Protein 2C9E (pdb70)

InterPro domains:
  IPR003376 Peridinin-chlorophyll A binding protein [PF02429] (55-203)
  IPR003376 Peridinin-chlorophyll A binding protein [PF02429] (231-377)
  IPR036550 Peridinin-chlorophyll A binding superfamily [G3DSA:1.40.10.10] (47-207)
  IPR036550 Peridinin-chlorophyll A binding superfamily [G3DSA:1.40.10.10] (229-381)
  IPR036550 Peridinin-chlorophyll A binding superfamily [SSF48608] (49-206)
  IPR036550 Peridinin-chlorophyll A binding superfamily [SSF48608] (223-380)

Solvent-accessible surface area: 17709 Å² total; per-residue (Å²): 107,70,5,28,69,12,2,142,156,37,7,94,7,20,22,51,25,7,68,141,50,84,129,5,14,39,21,27,61,15,102,41,92,8,83,18,34,78,64,72,52,109,63,12,22,63,0,59,10,78,88,46,37,3,33,26,20,14,11,21,128,53,32,86,41,3,36,83,15,64,19,119,9,32,86,18,5,49,131,41,88,111,23,16,13,40,150,131,12,37,36,50,16,16,54,18,52,3,76,27,50,11,2,0,28,94,152,96,63,68,47,32,193,87,14,54,9,115,38,200,88,22,130,40,131,44,87,85,68,45,80,47,175,40,17,91,128,9,123,90,20,88,92,59,13,61,40,11,13,126,110,54,26,78,77,13,82,103,45,26,146,43,88,141,102,28,87,8,15,155,15,2,130,116,33,2,94,15,22,19,40,27,14,54,151,58,65,130,6,155,35,88,45,67,32,113,43,68,38,36,6,22,49,165,53,38,100,85,29,7,34,0,73,4,74,48,40,58,4,29,32,58,15,76,44,100,14,29,10,46,2,39,40,5,62,2,42,10,30,113,27,7,24,118,55,120,19,30,17,13,107,138,108,9,28,34,95,16,19,43,12,50,3,80,32,53,30,52,6,51,106,76,85,64,167,47,32,114,111,9,48,11,47,28,80,110,22,84,132,42,49,71,86,56,35,81,67,126,58,18,126,54,6,126,113,28,99,63,56,17,70,61,12,14,85,88,98

Structure (mmCIF, N/CA/C/O backbone):
data_2C9E
#
_entry.id   2C9E
#
_cell.length_a   46.576
_cell.length_b   62.673
_cell.length_c   63.345
_cell.angle_alpha   90.00
_cell.angle_beta   100.89
_cell.angle_gamma   90.00
#
_symmetry.space_group_name_H-M   'P 1 21 1'
#
loop_
_entity.id
_entity.type
_entity.pdbx_description
1 polymer 'PERIDININ-CHLOROPHYLL A PROTEIN'
2 non-polymer 'CHLOROPHYLL A'
3 non-polymer PERIDININ
4 non-polymer 'DIGALACTOSYL DIACYL GLYCEROL (DGDG)'
5 non-polymer 'MAGNESIUM ION'
6 water water
#
loop_
_atom_site.group_PDB
_atom_site.id
_atom_site.type_symbol
_atom_site.label_atom_id
_atom_site.label_alt_id
_atom_site.label_comp_id
_atom_site.label_asym_id
_atom_site.label_entity_id
_atom_site.label_seq_id
_atom_site.pdbx_PDB_ins_code
_atom_site.Cartn_x
_atom_site.Cartn_y
_atom_site.Cartn_z
_atom_site.occupancy
_atom_site.B_iso_or_equiv
_atom_site.auth_seq_id
_atom_site.auth_comp_id
_atom_site.auth_asym_id
_atom_site.auth_atom_id
_atom_site.pdbx_PDB_model_num
ATOM 1 N N . ASP A 1 1 ? 3.181 28.362 5.426 1.00 39.70 1 ASP A N 1
ATOM 2 C CA . ASP A 1 1 ? 3.465 28.918 6.780 1.00 40.30 1 ASP A CA 1
ATOM 3 C C . ASP A 1 1 ? 4.914 28.717 7.190 1.00 39.14 1 ASP A C 1
ATOM 4 O O . ASP A 1 1 ? 5.701 28.114 6.453 1.00 40.81 1 ASP A O 1
ATOM 9 N N . ALA A 1 2 ? 5.264 29.228 8.365 1.00 37.42 2 ALA A N 1
ATOM 10 C CA . ALA A 1 2 ? 6.621 29.115 8.883 1.00 35.00 2 ALA A CA 1
ATOM 11 C C . ALA A 1 2 ? 7.226 27.684 8.792 1.00 33.94 2 ALA A C 1
ATOM 12 O O . ALA A 1 2 ? 8.369 27.512 8.348 1.00 32.71 2 ALA A O 1
ATOM 14 N N . ILE A 1 3 ? 6.453 26.675 9.198 1.00 32.85 3 ILE A N 1
ATOM 15 C CA . ILE A 1 3 ? 6.905 25.277 9.196 1.00 31.81 3 ILE A CA 1
ATOM 16 C C . ILE A 1 3 ? 7.156 24.820 7.786 1.00 33.12 3 ILE A C 1
ATOM 17 O O . ILE A 1 3 ? 8.232 24.298 7.458 1.00 33.06 3 ILE A O 1
ATOM 22 N N . ALA A 1 4 ? 6.154 25.043 6.948 1.00 32.48 4 ALA A N 1
ATOM 23 C CA . ALA A 1 4 ? 6.237 24.656 5.552 1.00 33.12 4 ALA A CA 1
ATOM 24 C C . ALA A 1 4 ? 7.498 25.242 4.903 1.00 31.48 4 ALA A C 1
ATOM 25 O O . ALA A 1 4 ? 8.239 24.524 4.242 1.00 29.68 4 ALA A O 1
ATOM 27 N N . ASP A 1 5 ? 7.759 26.529 5.117 1.00 29.19 5 ASP A N 1
ATOM 28 C CA . ASP A 1 5 ? 8.934 27.100 4.481 1.00 29.47 5 ASP A CA 1
ATOM 29 C C . ASP A 1 5 ? 10.233 26.574 5.104 1.00 27.02 5 ASP A C 1
ATOM 30 O O . ASP A 1 5 ? 11.199 26.293 4.400 1.00 25.32 5 ASP A O 1
ATOM 35 N N . ALA A 1 6 ? 10.275 26.451 6.421 1.00 25.75 6 ALA A N 1
ATOM 36 C CA . ALA A 1 6 ? 11.517 25.979 7.037 1.00 26.67 6 ALA A CA 1
ATOM 37 C C . ALA A 1 6 ? 11.780 24.509 6.635 1.00 27.00 6 ALA A C 1
ATOM 38 O O . ALA A 1 6 ? 12.910 24.118 6.338 1.00 28.53 6 ALA A O 1
ATOM 40 N N . SER A 1 7 ? 10.722 23.711 6.625 1.00 26.56 7 SER A N 1
ATOM 41 C CA . SER A 1 7 ? 10.827 22.334 6.248 1.00 27.74 7 SER A CA 1
ATOM 42 C C . SER A 1 7 ? 11.348 22.256 4.805 1.00 30.35 7 SER A C 1
ATOM 43 O O . SER A 1 7 ? 12.159 21.364 4.440 1.00 29.63 7 SER A O 1
ATOM 46 N N . LYS A 1 8 ? 10.869 23.179 3.980 1.00 31.00 8 LYS A N 1
ATOM 47 C CA . LYS A 1 8 ? 11.287 23.186 2.595 1.00 32.15 8 LYS A CA 1
ATOM 48 C C . LYS A 1 8 ? 12.779 23.426 2.569 1.00 30.63 8 LYS A C 1
ATOM 49 O O . LYS A 1 8 ? 13.525 22.720 1.858 1.00 29.38 8 LYS A O 1
ATOM 55 N N . ARG A 1 9 ? 13.218 24.408 3.349 1.00 29.15 9 ARG A N 1
ATOM 56 C CA . ARG A 1 9 ? 14.632 24.715 3.361 1.00 29.19 9 ARG A CA 1
ATOM 57 C C . ARG A 1 9 ? 15.416 23.513 3.916 1.00 27.20 9 ARG A C 1
ATOM 58 O O . ARG A 1 9 ? 16.458 23.143 3.382 1.00 25.84 9 ARG A O 1
ATOM 66 N N . PHE A 1 10 ? 14.908 22.876 4.972 1.00 25.46 10 PHE A N 1
ATOM 67 C CA . PHE A 1 10 ? 15.623 21.740 5.534 1.00 23.13 10 PHE A CA 1
ATOM 68 C C . PHE A 1 10 ? 15.741 20.628 4.495 1.00 22.44 10 PHE A C 1
ATOM 69 O O . PHE A 1 10 ? 16.805 20.005 4.311 1.00 21.03 10 PHE A O 1
ATOM 77 N N . SER A 1 11 ? 14.642 20.365 3.811 1.00 22.74 11 SER A N 1
ATOM 78 C CA . SER A 1 11 ? 14.595 19.328 2.771 1.00 23.50 11 SER A CA 1
ATOM 79 C C . SER A 1 11 ? 15.643 19.579 1.696 1.00 22.86 11 SER A C 1
ATOM 80 O O . SER A 1 11 ? 16.372 18.673 1.264 1.00 23.81 11 SER A O 1
ATOM 83 N N . ASP A 1 12 ? 15.696 20.813 1.235 1.00 24.09 12 ASP A N 1
ATOM 84 C CA . ASP A 1 12 ? 16.678 21.191 0.239 1.00 24.98 12 ASP A CA 1
ATOM 85 C C . ASP A 1 12 ? 18.099 20.925 0.730 1.00 23.43 12 ASP A C 1
ATOM 86 O O . ASP A 1 12 ? 18.956 20.440 0.008 1.00 22.11 12 ASP A O 1
ATOM 91 N N . ALA A 1 13 ? 18.360 21.296 1.975 1.00 21.82 13 ALA A N 1
ATOM 92 C CA . ALA A 1 13 ? 19.686 21.147 2.503 1.00 20.32 13 ALA A CA 1
ATOM 93 C C . ALA A 1 13 ? 20.149 19.711 2.729 1.00 21.16 13 ALA A C 1
ATOM 94 O O . ALA A 1 13 ? 21.359 19.420 2.653 1.00 19.81 13 ALA A O 1
ATOM 96 N N . THR A 1 14 ? 19.188 18.816 2.981 1.00 21.23 14 THR A N 1
ATOM 97 C CA . THR A 1 14 ? 19.511 17.450 3.344 1.00 21.61 14 THR A CA 1
ATOM 98 C C . THR A 1 14 ? 19.425 16.370 2.282 1.00 24.28 14 THR A C 1
ATOM 99 O O . THR A 1 14 ? 20.126 15.332 2.376 1.00 24.22 14 THR A O 1
ATOM 103 N N . TYR A 1 15 ? 18.591 16.615 1.267 1.00 24.03 15 TYR A N 1
ATOM 104 C CA . TYR A 1 15 ? 18.393 15.648 0.212 1.00 24.29 15 TYR A CA 1
ATOM 105 C C . TYR A 1 15 ? 19.708 15.213 -0.396 1.00 23.93 15 TYR A C 1
ATOM 106 O O . TYR A 1 15 ? 19.932 14.026 -0.548 1.00 25.18 15 TYR A O 1
ATOM 115 N N . PRO A 1 16 ? 20.613 16.155 -0.735 1.00 24.58 16 PRO A N 1
ATOM 116 C CA . PRO A 1 16 ? 21.907 15.744 -1.338 1.00 24.74 16 PRO A CA 1
ATOM 117 C C . PRO A 1 16 ? 22.765 14.895 -0.403 1.00 24.68 16 PRO A C 1
ATOM 118 O O . PRO A 1 16 ? 23.547 14.050 -0.842 1.00 24.29 16 PRO A O 1
ATOM 122 N N . ILE A 1 17 ? 22.653 15.134 0.898 1.00 25.11 17 ILE A N 1
ATOM 123 C CA . ILE A 1 17 ? 23.405 14.320 1.863 1.00 24.45 17 ILE A CA 1
ATOM 124 C C . ILE A 1 17 ? 22.745 12.940 1.918 1.00 24.50 17 ILE A C 1
ATOM 125 O O . ILE A 1 17 ? 23.425 11.907 1.951 1.00 23.54 17 ILE A O 1
ATOM 130 N N . ALA A 1 18 ? 21.411 12.934 1.947 1.00 23.71 18 ALA A N 1
ATOM 131 C CA . ALA A 1 18 ? 20.644 11.688 1.953 1.00 24.38 18 ALA A CA 1
ATOM 132 C C . ALA A 1 18 ? 21.019 10.780 0.748 1.00 26.03 18 ALA A C 1
ATOM 133 O O . ALA A 1 18 ? 21.153 9.539 0.882 1.00 24.38 18 ALA A O 1
ATOM 135 N N . GLU A 1 19 ? 21.172 11.391 -0.428 1.00 25.26 19 GLU A N 1
ATOM 136 C CA . GLU A 1 19 ? 21.556 10.648 -1.641 1.00 26.42 19 GLU A CA 1
ATOM 137 C C . GLU A 1 19 ? 22.901 9.935 -1.523 1.00 25.34 19 GLU A C 1
ATOM 138 O O . GLU A 1 19 ? 23.168 9.010 -2.256 1.00 26.02 19 GLU A O 1
ATOM 144 N N . LYS A 1 20 ? 23.770 10.377 -0.635 1.00 24.00 20 LYS A N 1
ATOM 145 C CA . LYS A 1 20 ? 25.028 9.706 -0.520 1.00 25.53 20 LYS A CA 1
ATOM 146 C C . LYS A 1 20 ? 25.051 8.704 0.652 1.00 26.27 20 LYS A C 1
ATOM 147 O O . LYS A 1 20 ? 26.033 8.002 0.852 1.00 25.63 20 LYS A O 1
ATOM 153 N N . PHE A 1 21 ? 23.937 8.593 1.377 1.00 25.49 21 PHE A N 1
ATOM 154 C CA . PHE A 1 21 ? 23.896 7.733 2.551 1.00 24.94 21 PHE A CA 1
ATOM 155 C C . PHE A 1 21 ? 23.492 6.301 2.271 1.00 25.68 21 PHE A C 1
ATOM 156 O O . PHE A 1 21 ? 22.581 6.020 1.462 1.00 24.73 21 PHE A O 1
ATOM 164 N N . ASP A 1 22 ? 24.155 5.382 2.975 1.00 25.65 22 ASP A N 1
ATOM 165 C CA . ASP A 1 22 ? 23.875 3.981 2.769 1.00 24.85 22 ASP A CA 1
ATOM 166 C C . ASP A 1 22 ? 22.699 3.520 3.591 1.00 23.43 22 ASP A C 1
ATOM 167 O O . ASP A 1 22 ? 22.845 2.802 4.606 1.00 23.54 22 ASP A O 1
ATOM 172 N N . TRP A 1 23 ? 21.529 3.899 3.115 1.00 21.16 23 TRP A N 1
ATOM 173 C CA . TRP A 1 23 ? 20.294 3.514 3.769 1.00 22.61 23 TRP A CA 1
ATOM 174 C C . TRP A 1 23 ? 20.100 2.027 3.927 1.00 23.76 23 TRP A C 1
ATOM 175 O O . TRP A 1 23 ? 19.593 1.580 4.951 1.00 23.55 23 TRP A O 1
ATOM 186 N N . GLY A 1 24 ? 20.501 1.254 2.923 1.00 22.97 24 GLY A N 1
ATOM 187 C CA . GLY A 1 24 ? 20.276 -0.161 3.014 1.00 22.92 24 GLY A CA 1
ATOM 188 C C . GLY A 1 24 ? 21.353 -1.052 3.614 1.00 22.72 24 GLY A C 1
ATOM 189 O O . GLY A 1 24 ? 21.056 -2.213 3.902 1.00 21.51 24 GLY A O 1
ATOM 190 N N . GLY A 1 25 ? 22.561 -0.536 3.822 1.00 22.54 25 GLY A N 1
ATOM 191 C CA . GLY A 1 25 ? 23.623 -1.385 4.327 1.00 25.06 25 GLY A CA 1
ATOM 192 C C . GLY A 1 25 ? 23.820 -1.393 5.832 1.00 28.07 25 GLY A C 1
ATOM 193 O O . GLY A 1 25 ? 22.966 -0.885 6.604 1.00 26.29 25 GLY A O 1
ATOM 194 N N . SER A 1 26 ? 24.939 -1.991 6.265 1.00 28.21 26 SER A N 1
ATOM 195 C CA . SER A 1 26 ? 25.217 -2.032 7.697 1.00 27.27 26 SER A CA 1
ATOM 196 C C . SER A 1 26 ? 25.944 -0.767 8.021 1.00 26.12 26 SER A C 1
ATOM 197 O O . SER A 1 26 ? 27.124 -0.790 8.245 1.00 27.41 26 SER A O 1
ATOM 200 N N . SER A 1 27 ? 25.237 0.340 8.041 1.00 23.67 27 SER A N 1
ATOM 201 C CA . SER A 1 27 ? 25.874 1.607 8.330 1.00 23.13 27 SER A CA 1
ATOM 202 C C . SER A 1 27 ? 26.278 1.736 9.814 1.00 23.06 27 SER A C 1
ATOM 203 O O . SER A 1 27 ? 26.271 0.785 10.578 1.00 24.06 27 SER A O 1
ATOM 206 N N . ALA A 1 28 ? 26.656 2.929 10.199 1.00 20.77 28 ALA A N 1
ATOM 207 C CA . ALA A 1 28 ? 27.030 3.176 11.556 1.00 22.26 28 ALA A CA 1
ATOM 208 C C . ALA A 1 28 ? 25.735 3.083 12.390 1.00 22.84 28 ALA A C 1
ATOM 209 O O . ALA A 1 28 ? 25.770 2.748 13.582 1.00 22.38 28 ALA A O 1
ATOM 211 N N . ILE A 1 29 ? 24.589 3.347 11.754 1.00 21.29 29 ILE A N 1
ATOM 212 C CA . ILE A 1 29 ? 23.312 3.267 12.455 1.00 19.40 29 ILE A CA 1
ATOM 213 C C . ILE A 1 29 ? 22.950 1.809 12.743 1.00 19.52 29 ILE A C 1
ATOM 214 O O . ILE A 1 29 ? 22.605 1.475 13.869 1.00 18.81 29 ILE A O 1
ATOM 219 N N . ALA A 1 30 ? 23.051 0.938 11.735 1.00 20.18 30 ALA A N 1
ATOM 220 C CA . ALA A 1 30 ? 22.712 -0.477 11.911 1.00 20.75 30 ALA A CA 1
ATOM 221 C C . ALA A 1 30 ? 23.521 -1.053 13.073 1.00 20.76 30 ALA A C 1
ATOM 222 O O . ALA A 1 30 ? 23.005 -1.795 13.902 1.00 17.67 30 ALA A O 1
ATOM 224 N N . LYS A 1 31 ? 24.802 -0.711 13.114 1.00 21.96 31 LYS A N 1
ATOM 225 C CA . LYS A 1 31 ? 25.696 -1.240 14.156 1.00 23.04 31 LYS A CA 1
ATOM 226 C C . LYS A 1 31 ? 25.432 -0.567 15.484 1.00 22.44 31 LYS A C 1
ATOM 227 O O . LYS A 1 31 ? 25.542 -1.224 16.531 1.00 22.86 31 LYS A O 1
ATOM 233 N N . TYR A 1 32 ? 25.089 0.723 15.469 1.00 19.00 32 TYR A N 1
ATOM 234 C CA . TYR A 1 32 ? 24.783 1.353 16.749 1.00 19.24 32 TYR A CA 1
ATOM 235 C C . TYR A 1 32 ? 23.525 0.723 17.390 1.00 17.76 32 TYR A C 1
ATOM 236 O O . TYR A 1 32 ? 23.541 0.412 18.564 1.00 15.70 32 TYR A O 1
ATOM 245 N N . ILE A 1 33 ? 22.449 0.529 16.624 1.00 16.35 33 ILE A N 1
ATOM 246 C CA . ILE A 1 33 ? 21.230 -0.061 17.200 1.00 18.06 33 ILE A CA 1
ATOM 247 C C . ILE A 1 33 ? 21.503 -1.477 17.713 1.00 19.82 33 ILE A C 1
ATOM 248 O O . ILE A 1 33 ? 21.102 -1.829 18.823 1.00 18.89 33 ILE A O 1
ATOM 253 N N . ALA A 1 34 ? 22.223 -2.259 16.905 1.00 21.46 34 ALA A N 1
ATOM 254 C CA . ALA A 1 34 ? 22.611 -3.617 17.238 1.00 23.25 34 ALA A CA 1
ATOM 255 C C . ALA A 1 34 ? 23.363 -3.705 18.545 1.00 26.59 34 ALA A C 1
ATOM 256 O O . ALA A 1 34 ? 23.112 -4.635 19.320 1.00 28.16 34 ALA A O 1
ATOM 258 N N . ASP A 1 35 ? 24.287 -2.771 18.795 1.00 27.89 35 ASP A N 1
ATOM 259 C CA . ASP A 1 35 ? 25.062 -2.837 20.029 1.00 29.71 35 ASP A CA 1
ATOM 260 C C . ASP A 1 35 ? 24.717 -1.835 21.108 1.00 28.87 35 ASP A C 1
ATOM 261 O O . ASP A 1 35 ? 25.324 -1.874 22.183 1.00 27.84 35 ASP A O 1
ATOM 266 N N . ALA A 1 36 ? 23.746 -0.957 20.869 1.00 28.24 36 ALA A N 1
ATOM 267 C CA . ALA A 1 36 ? 23.458 0.072 21.862 1.00 30.31 36 ALA A CA 1
ATOM 268 C C . ALA A 1 36 ? 23.243 -0.382 23.321 1.00 30.72 36 ALA A C 1
ATOM 269 O O . ALA A 1 36 ? 23.759 0.232 24.241 1.00 30.27 36 ALA A O 1
ATOM 271 N N . SER A 1 37 ? 22.483 -1.437 23.548 1.00 31.68 37 SER A N 1
ATOM 272 C CA . SER A 1 37 ? 22.276 -1.829 24.924 1.00 35.21 37 SER A CA 1
ATOM 273 C C . SER A 1 37 ? 23.478 -2.557 25.532 1.00 36.50 37 SER A C 1
ATOM 274 O O . SER A 1 37 ? 23.574 -2.649 26.735 1.00 39.92 37 SER A O 1
ATOM 277 N N . ALA A 1 38 ? 24.400 -3.050 24.715 1.00 39.18 38 ALA A N 1
ATOM 278 C CA . ALA A 1 38 ? 25.605 -3.732 25.212 1.00 41.00 38 ALA A CA 1
ATOM 279 C C . ALA A 1 38 ? 26.327 -2.874 26.230 1.00 42.24 38 ALA A C 1
ATOM 280 O O . ALA A 1 38 ? 26.757 -3.361 27.276 1.00 42.90 38 ALA A O 1
ATOM 282 N N . GLY A 1 39 ? 26.479 -1.595 25.911 1.00 42.85 39 GLY A N 1
ATOM 283 C CA . GLY A 1 39 ? 27.115 -0.685 26.843 1.00 42.81 39 GLY A CA 1
ATOM 284 C C . GLY A 1 39 ? 26.278 -0.501 28.109 1.00 42.42 39 GLY A C 1
ATOM 285 O O . GLY A 1 39 ? 26.620 -1.038 29.169 1.00 42.85 39 GLY A O 1
ATOM 286 N N . ASN A 1 40 ? 25.182 0.259 28.015 1.00 40.55 40 ASN A N 1
ATOM 287 C CA . ASN A 1 40 ? 24.326 0.494 29.175 1.00 37.41 40 ASN A CA 1
ATOM 288 C C . ASN A 1 40 ? 22.919 -0.007 28.848 1.00 33.67 40 ASN A C 1
ATOM 289 O O . ASN A 1 40 ? 22.118 0.709 28.322 1.00 30.96 40 ASN A O 1
ATOM 294 N N . PRO A 1 41 ? 22.613 -1.261 29.185 1.00 32.35 41 PRO A N 1
ATOM 295 C CA . PRO A 1 41 ? 21.296 -1.844 28.923 1.00 29.18 41 PRO A CA 1
ATOM 296 C C . PRO A 1 41 ? 20.157 -1.113 29.603 1.00 27.12 41 PRO A C 1
ATOM 297 O O . PRO A 1 41 ? 19.095 -0.955 29.037 1.00 23.74 41 PRO A O 1
ATOM 301 N N . ARG A 1 42 ? 20.367 -0.668 30.827 1.00 25.18 42 ARG A N 1
ATOM 302 C CA . ARG A 1 42 ? 19.297 0.030 31.527 1.00 23.57 42 ARG A CA 1
ATOM 303 C C . ARG A 1 42 ? 18.963 1.378 30.866 1.00 20.20 42 ARG A C 1
ATOM 304 O O . ARG A 1 42 ? 17.795 1.775 30.786 1.00 19.20 42 ARG A O 1
ATOM 312 N N . GLN A 1 43 ? 19.990 2.087 30.425 1.00 19.78 43 GLN A N 1
ATOM 313 C CA . GLN A 1 43 ? 19.796 3.379 29.804 1.00 20.79 43 GLN A CA 1
ATOM 314 C C . GLN A 1 43 ? 19.057 3.191 28.472 1.00 20.22 43 GLN A C 1
ATOM 315 O O . GLN A 1 43 ? 18.169 3.974 28.126 1.00 19.70 43 GLN A O 1
ATOM 321 N N . ALA A 1 44 ? 19.426 2.146 27.734 1.00 19.15 44 ALA A N 1
ATOM 322 C CA . ALA A 1 44 ? 18.772 1.841 26.451 1.00 18.11 44 ALA A CA 1
ATOM 323 C C . ALA A 1 44 ? 17.302 1.512 26.685 1.00 19.37 44 ALA A C 1
ATOM 324 O O . ALA A 1 44 ? 16.423 1.977 25.949 1.00 18.19 44 ALA A O 1
ATOM 326 N N . ALA A 1 45 ? 17.008 0.732 27.715 1.00 17.80 45 ALA A N 1
ATOM 327 C CA . ALA A 1 45 ? 15.592 0.354 27.967 1.00 17.72 45 ALA A CA 1
ATOM 328 C C . ALA A 1 45 ? 14.755 1.574 28.424 1.00 18.63 45 ALA A C 1
ATOM 329 O O . ALA A 1 45 ? 13.581 1.753 28.000 1.00 17.66 45 ALA A O 1
ATOM 331 N N . LEU A 1 46 ? 15.353 2.429 29.265 1.00 18.37 46 LEU A N 1
ATOM 332 C CA . LEU A 1 46 ? 14.672 3.655 29.708 1.00 19.46 46 LEU A CA 1
ATOM 333 C C . LEU A 1 46 ? 14.450 4.572 28.496 1.00 19.79 46 LEU A C 1
ATOM 334 O O . LEU A 1 46 ? 13.390 5.198 28.360 1.00 22.43 46 LEU A O 1
ATOM 339 N N . ALA A 1 47 ? 15.428 4.642 27.604 1.00 17.23 47 ALA A N 1
ATOM 340 C CA . ALA A 1 47 ? 15.262 5.488 26.416 1.00 17.79 47 ALA A CA 1
ATOM 341 C C . ALA A 1 47 ? 14.073 5.046 25.601 1.00 16.52 47 ALA A C 1
ATOM 342 O O . ALA A 1 47 ? 13.310 5.848 25.097 1.0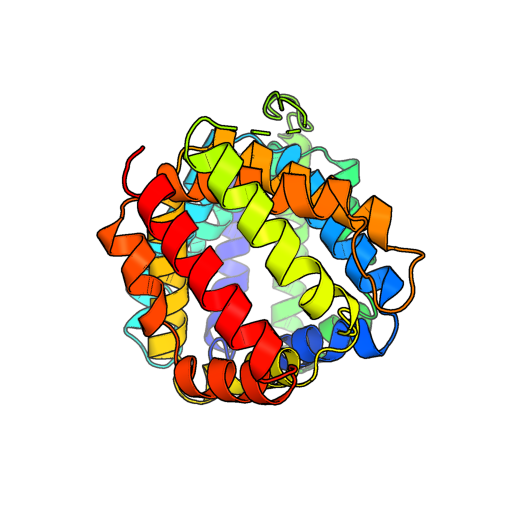0 16.50 47 ALA A O 1
ATOM 344 N N . VAL A 1 48 ? 13.908 3.748 25.452 1.00 18.06 48 VAL A N 1
ATOM 345 C CA . VAL A 1 48 ? 12.784 3.251 24.655 1.00 18.06 48 VAL A CA 1
ATOM 346 C C . VAL A 1 48 ? 11.473 3.627 25.354 1.00 18.96 48 VAL A C 1
ATOM 347 O O . VAL A 1 48 ? 10.487 3.998 24.695 1.00 17.28 48 VAL A O 1
ATOM 351 N N . GLU A 1 49 ? 11.475 3.519 26.682 1.00 17.36 49 GLU A N 1
ATOM 352 C CA . GLU A 1 49 ? 10.324 3.902 27.453 1.00 20.51 49 GLU A CA 1
ATOM 353 C C . GLU A 1 49 ? 9.997 5.405 27.186 1.00 19.49 49 GLU A C 1
ATOM 354 O O . GLU A 1 49 ? 8.835 5.786 27.067 1.00 20.46 49 GLU A O 1
ATOM 360 N N . LYS A 1 50 ? 11.008 6.253 27.118 1.00 18.52 50 LYS A N 1
ATOM 361 C CA . LYS A 1 50 ? 10.753 7.680 26.886 1.00 19.43 50 LYS A CA 1
ATOM 362 C C . LYS A 1 50 ? 10.290 7.892 25.465 1.00 19.72 50 LYS A C 1
ATOM 363 O O . LYS A 1 50 ? 9.418 8.724 25.179 1.00 22.04 50 LYS A O 1
ATOM 369 N N . LEU A 1 51 ? 10.861 7.138 24.545 1.00 18.84 51 LEU A N 1
ATOM 370 C CA . LEU A 1 51 ? 10.436 7.275 23.147 1.00 18.60 51 LEU A CA 1
ATOM 371 C C . LEU A 1 51 ? 8.894 7.021 22.963 1.00 18.35 51 LEU A C 1
ATOM 372 O O . LEU A 1 51 ? 8.158 7.745 22.225 1.00 16.63 51 LEU A O 1
ATOM 377 N N . LEU A 1 52 ? 8.420 5.955 23.593 1.00 17.96 52 LEU A N 1
ATOM 378 C CA . LEU A 1 52 ? 7.020 5.583 23.508 1.00 17.57 52 LEU A CA 1
ATOM 379 C C . LEU A 1 52 ? 6.172 6.613 24.255 1.00 21.25 52 LEU A C 1
ATOM 380 O O . LEU A 1 52 ? 5.089 7.003 23.770 1.00 21.20 52 LEU A O 1
ATOM 385 N N . GLU A 1 53 ? 6.636 7.063 25.434 1.00 21.15 53 GLU A N 1
ATOM 386 C CA . GLU A 1 53 ? 5.870 8.089 26.159 1.00 22.66 53 GLU A CA 1
ATOM 387 C C . GLU A 1 53 ? 5.719 9.345 25.261 1.00 24.08 53 GLU A C 1
ATOM 388 O O . GLU A 1 53 ? 4.602 9.869 25.113 1.00 24.97 53 GLU A O 1
ATOM 394 N N . VAL A 1 54 ? 6.802 9.791 24.610 1.00 20.47 54 VAL A N 1
ATOM 395 C CA . VAL A 1 54 ? 6.680 10.982 23.757 1.00 22.16 54 VAL A CA 1
ATOM 396 C C . VAL A 1 54 ? 5.676 10.734 22.657 1.00 21.14 54 VAL A C 1
ATOM 397 O O . VAL A 1 54 ? 4.828 11.589 22.359 1.00 19.26 54 VAL A O 1
ATOM 401 N N . GLY A 1 55 ? 5.726 9.534 22.098 1.00 19.90 55 GLY A N 1
ATOM 402 C CA . GLY A 1 55 ? 4.811 9.200 21.022 1.00 20.31 55 GLY A CA 1
ATOM 403 C C . GLY A 1 55 ? 3.383 9.302 21.528 1.00 22.99 55 GLY A C 1
ATOM 404 O O . GLY A 1 55 ? 2.451 9.618 20.769 1.00 20.81 55 GLY A O 1
ATOM 405 N N . LEU A 1 56 ? 3.218 9.048 22.826 1.00 23.40 56 LEU A N 1
ATOM 406 C CA . LEU A 1 56 ? 1.894 9.066 23.437 1.00 24.76 56 LEU A CA 1
ATOM 407 C C . LEU A 1 56 ? 1.398 10.476 23.730 1.00 24.64 56 LEU A C 1
ATOM 408 O O . LEU A 1 56 ? 0.272 10.646 24.146 1.00 25.59 56 LEU A O 1
ATOM 413 N N . THR A 1 57 ? 2.217 11.491 23.479 1.00 26.23 57 THR A N 1
ATOM 414 C CA . THR A 1 57 ? 1.784 12.873 23.720 1.00 27.16 57 THR A CA 1
ATOM 415 C C . THR A 1 57 ? 1.351 13.544 22.410 1.00 28.01 57 THR A C 1
ATOM 416 O O . THR A 1 57 ? 0.768 14.617 22.425 1.00 28.06 57 THR A O 1
ATOM 420 N N . MET A 1 58 ? 1.633 12.889 21.285 1.00 27.78 58 MET A N 1
ATOM 421 C CA . MET A 1 58 ? 1.327 13.409 19.954 1.00 27.07 58 MET A CA 1
ATOM 422 C C . MET A 1 58 ? -0.123 13.274 19.514 1.00 28.50 58 MET A C 1
ATOM 423 O O . MET A 1 58 ? -0.877 12.437 20.026 1.00 29.24 58 MET A O 1
ATOM 428 N N . ASP A 1 59 ? -0.491 14.090 18.538 1.00 28.20 59 ASP A N 1
ATOM 429 C CA . ASP A 1 59 ? -1.818 14.089 17.959 1.00 29.45 59 ASP A CA 1
ATOM 430 C C . ASP A 1 59 ? -1.922 12.860 17.027 1.00 31.10 59 ASP A C 1
ATOM 431 O O . ASP A 1 59 ? -1.283 12.797 15.976 1.00 31.58 59 ASP A O 1
ATOM 436 N N . PRO A 1 60 ? -2.748 11.871 17.389 1.00 31.23 60 PRO A N 1
ATOM 437 C CA . PRO A 1 60 ? -2.837 10.704 16.512 1.00 31.42 60 PRO A CA 1
ATOM 438 C C . PRO A 1 60 ? -3.060 11.003 15.017 1.00 32.25 60 PRO A C 1
ATOM 439 O O . PRO A 1 60 ? -2.561 10.266 14.139 1.00 30.36 60 PRO A O 1
ATOM 443 N N . LYS A 1 61 ? -3.820 12.052 14.708 1.00 32.25 61 LYS A N 1
ATOM 444 C CA . LYS A 1 61 ? -4.061 12.368 13.290 1.00 32.62 61 LYS A CA 1
ATOM 445 C C . LYS A 1 61 ? -2.749 12.671 12.573 1.00 31.38 61 LYS A C 1
ATOM 446 O O . LYS A 1 61 ? -2.534 12.258 11.427 1.00 31.44 61 LYS A O 1
ATOM 452 N N . LEU A 1 62 ? -1.872 13.403 13.248 1.00 30.98 62 LEU A N 1
ATOM 453 C CA . LEU A 1 62 ? -0.573 13.762 12.684 1.00 30.35 62 LEU A CA 1
ATOM 454 C C . LEU A 1 62 ? 0.426 12.581 12.688 1.00 29.30 62 LEU A C 1
ATOM 455 O O . LEU A 1 62 ? 1.333 12.529 11.841 1.00 30.20 62 LEU A O 1
ATOM 460 N N . VAL A 1 63 ? 0.265 11.652 13.634 1.00 27.66 63 VAL A N 1
ATOM 461 C CA . VAL A 1 63 ? 1.124 10.452 13.721 1.00 26.05 63 VAL A CA 1
ATOM 462 C C . VAL A 1 63 ? 0.788 9.626 12.489 1.00 26.41 63 VAL A C 1
ATOM 463 O O . VAL A 1 63 ? 1.647 9.095 11.776 1.00 26.78 63 VAL A O 1
ATOM 467 N N . ARG A 1 64 ? -0.498 9.533 12.234 1.00 26.87 64 ARG A N 1
ATOM 468 C CA . ARG A 1 64 ? -0.975 8.762 11.116 1.00 27.57 64 ARG A CA 1
ATOM 469 C C . ARG A 1 64 ? -0.494 9.352 9.802 1.00 26.17 64 ARG A C 1
ATOM 470 O O . ARG A 1 64 ? 0.005 8.628 8.920 1.00 25.42 64 ARG A O 1
ATOM 478 N N . ALA A 1 65 ? -0.627 10.657 9.648 1.00 24.85 65 ALA A N 1
ATOM 479 C CA . ALA A 1 65 ? -0.161 11.290 8.410 1.00 26.42 65 ALA A CA 1
ATOM 480 C C . ALA A 1 65 ? 1.369 11.068 8.224 1.00 26.40 65 ALA A C 1
ATOM 481 O O . ALA A 1 65 ? 1.830 10.754 7.113 1.00 27.05 65 ALA A O 1
ATOM 483 N N . ALA A 1 66 ? 2.139 11.238 9.302 1.00 24.96 66 ALA A N 1
ATOM 484 C CA . ALA A 1 66 ? 3.603 11.045 9.283 1.00 24.19 66 ALA A CA 1
ATOM 485 C C . ALA A 1 66 ? 3.998 9.633 8.819 1.00 24.30 66 ALA A C 1
ATOM 486 O O . ALA A 1 66 ? 4.941 9.469 8.041 1.00 25.87 66 ALA A O 1
ATOM 488 N N . VAL A 1 67 ? 3.295 8.621 9.312 1.00 24.76 67 VAL A N 1
ATOM 489 C CA . VAL A 1 67 ? 3.521 7.234 8.930 1.00 25.48 67 VAL A CA 1
ATOM 490 C C . VAL A 1 67 ? 3.081 7.070 7.451 1.00 28.02 67 VAL A C 1
ATOM 491 O O . VAL A 1 67 ? 3.784 6.445 6.645 1.00 28.26 67 VAL A O 1
ATOM 495 N N . GLU A 1 68 ? 1.933 7.641 7.087 1.00 29.37 68 GLU A N 1
ATOM 496 C CA . GLU A 1 68 ? 1.451 7.551 5.692 1.00 30.71 68 GLU A CA 1
ATOM 497 C C . GLU A 1 68 ? 2.541 8.104 4.768 1.00 29.41 68 GLU A C 1
ATOM 498 O O . GLU A 1 68 ? 2.865 7.479 3.744 1.00 29.79 68 GLU A O 1
ATOM 504 N N . ALA A 1 69 ? 3.112 9.255 5.142 1.00 24.95 69 ALA A N 1
ATOM 505 C CA . ALA A 1 69 ? 4.164 9.896 4.346 1.00 25.18 69 ALA A CA 1
ATOM 506 C C . ALA A 1 69 ? 5.395 8.994 4.145 1.00 25.65 69 ALA A C 1
ATOM 507 O O . ALA A 1 69 ? 5.990 8.970 3.052 1.00 24.74 69 ALA A O 1
ATOM 509 N N . HIS A 1 70 ? 5.763 8.231 5.185 1.00 24.65 70 HIS A N 1
ATOM 510 C CA . HIS A 1 70 ? 6.911 7.345 5.057 1.00 23.65 70 HIS A CA 1
ATOM 511 C C . HIS A 1 70 ? 6.523 6.234 4.136 1.00 23.03 70 HIS A C 1
ATOM 512 O O . HIS A 1 70 ? 7.314 5.823 3.311 1.00 21.55 70 HIS A O 1
ATOM 519 N N . SER A 1 71 ? 5.298 5.730 4.276 1.00 25.18 71 SER A N 1
ATOM 520 C CA . SER A 1 71 ? 4.878 4.639 3.414 1.00 26.55 71 SER A CA 1
ATOM 521 C C . SER A 1 71 ? 4.850 5.112 1.959 1.00 27.76 71 SER A C 1
ATOM 522 O O . SER A 1 71 ? 5.247 4.391 1.033 1.00 28.34 71 SER A O 1
ATOM 525 N N . LYS A 1 72 ? 4.388 6.326 1.743 1.00 26.45 72 LYS A N 1
ATOM 526 C CA . LYS A 1 72 ? 4.367 6.783 0.384 1.00 28.80 72 LYS A CA 1
ATOM 527 C C . LYS A 1 72 ? 5.790 6.973 -0.130 1.00 29.15 72 LYS A C 1
ATOM 528 O O . LYS A 1 72 ? 6.074 6.725 -1.314 1.00 27.33 72 LYS A O 1
ATOM 534 N N . ALA A 1 73 ? 6.703 7.383 0.745 1.00 26.89 73 ALA A N 1
ATOM 535 C CA . ALA A 1 73 ? 8.045 7.614 0.252 1.00 26.03 73 ALA A CA 1
ATOM 536 C C . ALA A 1 73 ? 8.728 6.298 -0.051 1.00 26.39 73 ALA A C 1
ATOM 537 O O . ALA A 1 73 ? 9.550 6.218 -0.980 1.00 26.08 73 ALA A O 1
ATOM 539 N N . LEU A 1 74 ? 8.381 5.259 0.697 1.00 25.96 74 LEU A N 1
ATOM 540 C CA . LEU A 1 74 ? 8.991 3.940 0.466 1.00 28.47 74 LEU A CA 1
ATOM 541 C C . LEU A 1 74 ? 8.587 3.432 -0.941 1.00 30.00 74 LEU A C 1
ATOM 542 O O . LEU A 1 74 ? 9.393 2.830 -1.661 1.00 29.42 74 LEU A O 1
ATOM 547 N N . ASP A 1 75 ? 7.345 3.696 -1.332 1.00 32.58 75 ASP A N 1
ATOM 548 C CA . ASP A 1 75 ? 6.881 3.317 -2.672 1.00 34.30 75 ASP A CA 1
ATOM 549 C C . ASP A 1 75 ? 7.897 3.742 -3.760 1.00 35.17 75 ASP A C 1
ATOM 550 O O . ASP A 1 75 ? 8.120 3.002 -4.709 1.00 35.48 75 ASP A O 1
ATOM 555 N N . SER A 1 76 ? 8.516 4.917 -3.627 1.00 36.14 76 SER A N 1
ATOM 556 C CA . SER A 1 76 ? 9.503 5.350 -4.630 1.00 38.29 76 SER A CA 1
ATOM 557 C C . SER A 1 76 ? 10.932 4.886 -4.310 1.00 38.62 76 SER A C 1
ATOM 558 O O . SER A 1 76 ? 11.746 4.617 -5.213 1.00 39.85 76 SER A O 1
ATOM 561 N N . ALA A 1 77 ? 11.238 4.753 -3.025 1.00 36.82 77 ALA A N 1
ATOM 562 C CA . ALA A 1 77 ? 12.573 4.364 -2.622 1.00 33.90 77 ALA A CA 1
ATOM 563 C C . ALA A 1 77 ? 12.881 2.925 -2.919 1.00 34.38 77 ALA A C 1
ATOM 564 O O . ALA A 1 77 ? 13.959 2.602 -3.406 1.00 31.79 77 ALA A O 1
ATOM 566 N N . LYS A 1 78 ? 11.919 2.055 -2.642 1.00 37.09 78 LYS A N 1
ATOM 567 C CA . LYS A 1 78 ? 12.180 0.641 -2.773 1.00 40.52 78 LYS A CA 1
ATOM 568 C C . LYS A 1 78 ? 12.314 0.105 -4.161 1.00 41.83 78 LYS A C 1
ATOM 569 O O . LYS A 1 78 ? 12.457 -1.104 -4.323 1.00 42.65 78 LYS A O 1
ATOM 575 N N . LYS A 1 79 ? 12.320 0.999 -5.147 1.00 42.24 79 LYS A N 1
ATOM 576 C CA . LYS A 1 79 ? 12.475 0.600 -6.538 1.00 43.34 79 LYS A CA 1
ATOM 577 C C . LYS A 1 79 ? 13.949 0.765 -6.996 1.00 44.09 79 LYS A C 1
ATOM 578 O O . LYS A 1 79 ? 14.369 0.108 -7.951 1.00 46.09 79 LYS A O 1
ATOM 584 N N . ASN A 1 80 ? 14.704 1.681 -6.380 1.00 41.67 80 ASN A N 1
ATOM 585 C CA . ASN A 1 80 ? 16.111 1.873 -6.739 1.00 39.01 80 ASN A CA 1
ATOM 586 C C . ASN A 1 80 ? 17.045 1.224 -5.698 1.00 38.01 80 ASN A C 1
ATOM 587 O O . ASN A 1 80 ? 16.674 1.010 -4.528 1.00 34.69 80 ASN A O 1
ATOM 592 N N . ALA A 1 81 ? 18.242 0.855 -6.147 1.00 36.48 81 ALA A N 1
ATOM 593 C CA . ALA A 1 81 ? 19.185 0.143 -5.299 1.00 36.23 81 ALA A CA 1
ATOM 594 C C . ALA A 1 81 ? 19.624 0.885 -4.031 1.00 36.48 81 ALA A C 1
ATOM 595 O O . ALA A 1 81 ? 19.953 0.241 -3.007 1.00 36.59 81 ALA A O 1
ATOM 597 N N . LYS A 1 82 ? 19.632 2.216 -4.116 1.00 35.64 82 LYS A N 1
ATOM 598 C CA . LYS A 1 82 ? 19.995 3.116 -3.017 1.00 34.56 82 LYS A CA 1
ATOM 599 C C . LYS A 1 82 ? 18.830 3.359 -2.028 1.00 32.95 82 LYS A C 1
ATOM 600 O O . LYS A 1 82 ? 19.013 4.018 -0.997 1.00 34.31 82 LYS A O 1
ATOM 606 N N . LEU A 1 83 ? 17.650 2.810 -2.300 1.00 30.92 83 LEU A N 1
ATOM 607 C CA . LEU A 1 83 ? 16.478 3.042 -1.424 1.00 29.36 83 LEU A CA 1
ATOM 608 C C . LEU A 1 83 ? 16.272 4.542 -1.213 1.00 27.89 83 LEU A C 1
ATOM 609 O O . LEU A 1 83 ? 15.897 4.990 -0.140 1.00 26.59 83 LEU A O 1
ATOM 614 N N . MET A 1 84 ? 16.481 5.314 -2.266 1.00 27.78 84 MET A N 1
ATOM 615 C CA . MET A 1 84 ? 16.394 6.754 -2.173 1.00 28.82 84 MET A CA 1
ATOM 616 C C . MET A 1 84 ? 15.045 7.293 -2.650 1.00 28.57 84 MET A C 1
ATOM 617 O O . MET A 1 84 ? 14.662 7.126 -3.820 1.00 26.48 84 MET A O 1
ATOM 622 N N . ALA A 1 85 ? 14.311 7.934 -1.743 1.00 26.77 85 ALA A N 1
ATOM 623 C CA . ALA A 1 85 ? 12.994 8.482 -2.111 1.00 26.94 85 ALA A CA 1
ATOM 624 C C . ALA A 1 85 ? 13.136 9.627 -3.081 1.00 25.92 85 ALA A C 1
ATOM 625 O O . ALA A 1 85 ? 14.232 10.143 -3.270 1.00 26.81 85 ALA A O 1
ATOM 627 N N . SER A 1 86 ? 12.001 10.064 -3.625 1.00 27.26 86 SER A N 1
ATOM 628 C CA . SER A 1 86 ? 11.943 11.191 -4.569 1.00 26.29 86 SER A CA 1
ATOM 629 C C . SER A 1 86 ? 12.104 12.502 -3.772 1.00 26.65 86 SER A C 1
ATOM 630 O O . SER A 1 86 ? 11.854 12.519 -2.564 1.00 23.41 86 SER A O 1
ATOM 633 N N . LYS A 1 87 ? 12.555 13.585 -4.414 1.00 26.98 87 LYS A N 1
ATOM 634 C CA . LYS A 1 87 ? 12.709 14.846 -3.684 1.00 28.06 87 LYS A CA 1
ATOM 635 C C . LYS A 1 87 ? 11.319 15.243 -3.146 1.00 28.91 87 LYS A C 1
ATOM 636 O O . LYS A 1 87 ? 11.163 15.845 -2.074 1.00 27.39 87 LYS A O 1
ATOM 642 N N . GLU A 1 88 ? 10.302 14.914 -3.932 1.00 28.76 88 GLU A N 1
ATOM 643 C CA . GLU A 1 88 ? 8.931 15.195 -3.576 1.00 28.99 88 GLU A CA 1
ATOM 644 C C . GLU A 1 88 ? 8.514 14.408 -2.338 1.00 26.66 88 GLU A C 1
ATOM 645 O O . GLU A 1 88 ? 8.057 14.996 -1.374 1.00 25.57 88 GLU A O 1
ATOM 651 N N . ASP A 1 89 ? 8.666 13.090 -2.363 1.00 27.01 89 ASP A N 1
ATOM 652 C CA . ASP A 1 89 ? 8.269 12.254 -1.218 1.00 27.72 89 ASP A CA 1
ATOM 653 C C . ASP A 1 89 ? 9.103 12.576 0.026 1.00 26.50 89 ASP A C 1
ATOM 654 O O . ASP A 1 89 ? 8.567 12.574 1.148 1.00 25.01 89 ASP A O 1
ATOM 659 N N . PHE A 1 90 ? 10.393 12.862 -0.202 1.00 25.50 90 PHE A N 1
ATOM 660 C CA . PHE A 1 90 ? 11.330 13.230 0.851 1.00 25.10 90 PHE A CA 1
ATOM 661 C C . PHE A 1 90 ? 10.875 14.481 1.559 1.00 25.69 90 PHE A C 1
ATOM 662 O O . PHE A 1 90 ? 10.750 14.499 2.781 1.00 26.15 90 PHE A O 1
ATOM 670 N N . ALA A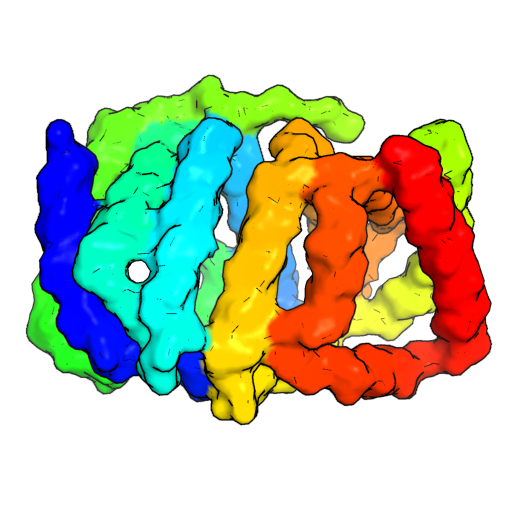 1 91 ? 10.671 15.555 0.797 1.00 24.98 91 ALA A N 1
ATOM 671 C CA . ALA A 1 91 ? 10.222 16.815 1.382 1.00 23.10 91 ALA A CA 1
ATOM 672 C C . ALA A 1 91 ? 8.901 16.634 2.122 1.00 23.20 91 ALA A C 1
ATOM 673 O O . ALA A 1 91 ? 8.709 17.252 3.173 1.00 21.92 91 ALA A O 1
ATOM 675 N N . ALA A 1 92 ? 8.011 15.767 1.618 1.00 22.72 92 ALA A N 1
ATOM 676 C CA . ALA A 1 92 ? 6.715 15.530 2.297 1.00 22.36 92 ALA A CA 1
ATOM 677 C C . ALA A 1 92 ? 6.902 14.747 3.617 1.00 22.71 92 ALA A C 1
ATOM 678 O O . ALA A 1 92 ? 6.116 14.906 4.566 1.00 22.21 92 ALA A O 1
ATOM 680 N N . VAL A 1 93 ? 7.921 13.893 3.687 1.00 21.41 93 VAL A N 1
ATOM 681 C CA . VAL A 1 93 ? 8.135 13.163 4.940 1.00 22.76 93 VAL A CA 1
ATOM 682 C C . VAL A 1 93 ? 8.551 14.170 6.024 1.00 23.24 93 VAL A C 1
ATOM 683 O O . VAL A 1 93 ? 8.070 14.111 7.151 1.00 23.32 93 VAL A O 1
ATOM 687 N N . ASN A 1 94 ? 9.415 15.115 5.662 1.00 23.24 94 ASN A N 1
ATOM 688 C CA . ASN A 1 94 ? 9.866 16.084 6.627 1.00 23.84 94 ASN A CA 1
ATOM 689 C C . ASN A 1 94 ? 8.824 17.041 7.094 1.00 24.04 94 ASN A C 1
ATOM 690 O O . ASN A 1 94 ? 8.849 17.465 8.254 1.00 22.25 94 ASN A O 1
ATOM 695 N N . GLU A 1 95 ? 7.921 17.426 6.202 1.00 23.15 95 GLU A N 1
ATOM 696 C CA . GLU A 1 95 ? 6.899 18.376 6.619 1.00 24.19 95 GLU A CA 1
ATOM 697 C C . GLU A 1 95 ? 5.888 17.689 7.502 1.00 23.00 95 GLU A C 1
ATOM 698 O O . GLU A 1 95 ? 5.432 18.277 8.488 1.00 24.66 95 GLU A O 1
ATOM 704 N N . ALA A 1 96 ? 5.529 16.450 7.164 1.00 22.19 96 ALA A N 1
ATOM 705 C CA . ALA A 1 96 ? 4.608 15.702 8.012 1.00 23.29 96 ALA A CA 1
ATOM 706 C C . ALA A 1 96 ? 5.250 15.520 9.427 1.00 24.34 96 ALA A C 1
ATOM 707 O O . ALA A 1 96 ? 4.613 15.770 10.445 1.00 24.15 96 ALA A O 1
ATOM 709 N N . LEU A 1 97 ? 6.518 15.105 9.484 1.00 23.75 97 LEU A N 1
ATOM 710 C CA . LEU A 1 97 ? 7.194 14.947 10.799 1.00 22.69 97 LEU A CA 1
ATOM 711 C C . LEU A 1 97 ? 7.259 16.280 11.542 1.00 23.27 97 LEU A C 1
ATOM 712 O O . LEU A 1 97 ? 7.153 16.326 12.772 1.00 26.31 97 LEU A O 1
ATOM 717 N N . ALA A 1 98 ? 7.456 17.381 10.825 1.00 21.92 98 ALA A N 1
ATOM 718 C CA . ALA A 1 98 ? 7.561 18.642 11.516 1.00 21.83 98 ALA A CA 1
ATOM 719 C C . ALA A 1 98 ? 6.248 18.944 12.189 1.00 21.23 98 ALA A C 1
ATOM 720 O O . ALA A 1 98 ? 6.216 19.406 13.317 1.00 20.15 98 ALA A O 1
ATOM 722 N N . ARG A 1 99 ? 5.156 18.662 11.490 1.00 22.87 99 ARG A N 1
ATOM 723 C CA . ARG A 1 99 ? 3.835 18.911 12.039 1.00 24.32 99 ARG A CA 1
ATOM 724 C C . ARG A 1 99 ? 3.532 17.933 13.174 1.00 25.58 99 ARG A C 1
ATOM 725 O O . ARG A 1 99 ? 2.964 18.316 14.202 1.00 25.03 99 ARG A O 1
ATOM 733 N N . MET A 1 100 ? 3.954 16.676 13.025 1.00 23.70 100 MET A N 1
ATOM 734 C CA . MET A 1 100 ? 3.688 15.754 14.091 1.00 22.27 100 MET A CA 1
ATOM 735 C C . MET A 1 100 ? 4.498 16.158 15.325 1.00 23.34 100 MET A C 1
ATOM 736 O O . MET A 1 100 ? 4.018 16.014 16.464 1.00 23.18 100 MET A O 1
ATOM 741 N N . ILE A 1 101 ? 5.721 16.650 15.136 1.00 22.13 101 ILE A N 1
ATOM 742 C CA . ILE A 1 101 ? 6.514 17.032 16.309 1.00 22.45 101 ILE A CA 1
ATOM 743 C C . ILE A 1 101 ? 5.951 18.296 16.986 1.00 24.55 101 ILE A C 1
ATOM 744 O O . ILE A 1 101 ? 6.119 18.511 18.207 1.00 23.70 101 ILE A O 1
ATOM 749 N N . ALA A 1 102 ? 5.275 19.122 16.195 1.00 25.01 102 ALA A N 1
ATOM 750 C CA . ALA A 1 102 ? 4.677 20.334 16.745 1.00 25.98 102 ALA A CA 1
ATOM 751 C C . ALA A 1 102 ? 3.562 19.958 17.748 1.00 26.36 102 ALA A C 1
ATOM 752 O O . ALA A 1 102 ? 3.227 20.717 18.637 1.00 25.40 102 ALA A O 1
ATOM 754 N N . SER A 1 103 ? 2.988 18.773 17.609 1.00 27.28 103 SER A N 1
ATOM 755 C CA . SER A 1 103 ? 1.943 18.383 18.546 1.00 27.96 103 SER A CA 1
ATOM 756 C C . SER A 1 103 ? 2.489 17.667 19.786 1.00 28.27 103 SER A C 1
ATOM 757 O O . SER A 1 103 ? 1.740 17.341 20.687 1.00 29.45 103 SER A O 1
ATOM 760 N N . ALA A 1 104 ? 3.784 17.418 19.837 1.00 27.86 104 ALA A N 1
ATOM 761 C CA . ALA A 1 104 ? 4.335 16.678 20.964 1.00 26.93 104 ALA A CA 1
ATOM 762 C C . ALA A 1 104 ? 4.626 17.520 22.201 1.00 26.66 104 ALA A C 1
ATOM 763 O O . ALA A 1 104 ? 4.825 18.761 22.115 1.00 25.74 104 ALA A O 1
ATOM 765 N N . ASP A 1 105 ? 4.657 16.845 23.354 1.00 25.10 105 ASP A N 1
ATOM 766 C CA . ASP A 1 105 ? 5.009 17.521 24.589 1.00 25.96 105 ASP A CA 1
ATOM 767 C C . ASP A 1 105 ? 6.441 17.968 24.321 1.00 26.48 105 ASP A C 1
ATOM 768 O O . ASP A 1 105 ? 7.301 17.123 24.057 1.00 26.19 105 ASP A O 1
ATOM 773 N N . LYS A 1 106 ? 6.710 19.270 24.411 1.00 26.22 106 LYS A N 1
ATOM 774 C CA . LYS A 1 106 ? 8.035 19.805 24.078 1.00 27.48 106 LYS A CA 1
ATOM 775 C C . LYS A 1 106 ? 9.206 19.323 24.893 1.00 27.72 106 LYS A C 1
ATOM 776 O O . LYS A 1 106 ? 10.266 19.020 24.310 1.00 28.18 106 LYS A O 1
ATOM 782 N N . GLN A 1 107 ? 9.050 19.281 26.220 1.00 26.66 107 GLN A N 1
ATOM 783 C CA . GLN A 1 107 ? 10.162 18.859 27.075 1.00 27.17 107 GLN A CA 1
ATOM 784 C C . GLN A 1 107 ? 10.487 17.390 26.871 1.00 23.63 107 GLN A C 1
ATOM 785 O O . GLN A 1 107 ? 11.642 17.014 26.840 1.00 22.00 107 GLN A O 1
ATOM 791 N N . LYS A 1 108 ? 9.464 16.558 26.806 1.00 22.03 108 LYS A N 1
ATOM 792 C CA . LYS A 1 108 ? 9.687 15.120 26.605 1.00 23.52 108 LYS A CA 1
ATOM 793 C C . LYS A 1 108 ? 10.335 14.862 25.242 1.00 22.74 108 LYS A C 1
ATOM 794 O O . LYS A 1 108 ? 11.243 14.023 25.112 1.00 21.20 108 LYS A O 1
ATOM 800 N N . PHE A 1 109 ? 9.888 15.600 24.232 1.00 21.39 109 PHE A N 1
ATOM 801 C CA . PHE A 1 109 ? 10.458 15.400 22.936 1.00 19.91 109 PHE A CA 1
ATOM 802 C C . PHE A 1 109 ? 11.911 15.807 22.898 1.00 20.16 109 PHE A C 1
ATOM 803 O O . PHE A 1 109 ? 12.775 15.051 22.409 1.00 16.88 109 PHE A O 1
ATOM 811 N N . ALA A 1 110 ? 12.191 17.011 23.385 1.00 19.99 110 ALA A N 1
ATOM 812 C CA . ALA A 1 110 ? 13.580 17.512 23.380 1.00 19.93 110 ALA A CA 1
ATOM 813 C C . ALA A 1 110 ? 14.500 16.611 24.208 1.00 19.83 110 ALA A C 1
ATOM 814 O O . ALA A 1 110 ? 15.720 16.543 23.971 1.00 18.42 110 ALA A O 1
ATOM 816 N N . ALA A 1 111 ? 13.929 15.917 25.180 1.00 18.71 111 ALA A N 1
ATOM 817 C CA . ALA A 1 111 ? 14.770 15.058 25.989 1.00 19.31 111 ALA A CA 1
ATOM 818 C C . ALA A 1 111 ? 15.262 13.797 25.262 1.00 17.64 111 ALA A C 1
ATOM 819 O O . ALA A 1 111 ? 16.212 13.183 25.698 1.00 18.41 111 ALA A O 1
ATOM 821 N N . LEU A 1 112 ? 14.660 13.430 24.145 1.00 16.12 112 LEU A N 1
ATOM 822 C CA . LEU A 1 112 ? 15.146 12.245 23.447 1.00 17.32 112 LEU A CA 1
ATOM 823 C C . LEU A 1 112 ? 16.545 12.399 22.902 1.00 18.09 112 LEU A C 1
ATOM 824 O O . LEU A 1 112 ? 17.221 11.387 22.615 1.00 21.43 112 LEU A O 1
ATOM 829 N N . ARG A 1 113 ? 17.006 13.650 22.758 1.00 17.56 113 ARG A N 1
ATOM 830 C CA . ARG A 1 113 ? 18.352 13.926 22.233 1.00 16.44 113 ARG A CA 1
ATOM 831 C C . ARG A 1 113 ? 19.466 13.284 23.043 1.00 15.99 113 ARG A C 1
ATOM 832 O O . ARG A 1 113 ? 20.468 12.853 22.503 1.00 16.97 113 ARG A O 1
ATOM 840 N N . THR A 1 114 ? 19.303 13.255 24.356 1.00 17.54 114 THR A N 1
ATOM 841 C CA . THR A 1 114 ? 20.316 12.714 25.264 1.00 17.77 114 THR A CA 1
ATOM 842 C C . THR A 1 114 ? 19.872 11.422 25.939 1.00 18.97 114 THR A C 1
ATOM 843 O O . THR A 1 114 ? 20.537 10.945 26.855 1.00 22.02 114 THR A O 1
ATOM 847 N N . ALA A 1 115 ? 18.759 10.850 25.521 1.00 17.64 115 ALA A N 1
ATOM 848 C CA . ALA A 1 115 ? 18.288 9.645 26.170 1.00 17.85 115 ALA A CA 1
ATOM 849 C C . ALA A 1 115 ? 18.978 8.328 25.802 1.00 17.81 115 ALA A C 1
ATOM 850 O O . ALA A 1 115 ? 19.229 7.486 26.672 1.00 15.87 115 ALA A O 1
ATOM 852 N N . PHE A 1 116 ? 19.309 8.131 24.541 1.00 17.74 116 PHE A N 1
ATOM 853 C CA . PHE A 1 116 ? 19.947 6.869 24.141 1.00 19.96 116 PHE A CA 1
ATOM 854 C C . PHE A 1 116 ? 21.452 6.804 24.425 1.00 21.11 116 PHE A C 1
ATOM 855 O O . PHE A 1 116 ? 22.148 7.771 24.274 1.00 19.61 116 PHE A O 1
ATOM 863 N N . PRO A 1 117 ? 21.958 5.654 24.878 1.00 24.32 117 PRO A N 1
ATOM 864 C CA . PRO A 1 117 ? 23.401 5.562 25.159 1.00 27.35 117 PRO A CA 1
ATOM 865 C C . PRO A 1 117 ? 24.357 5.767 24.001 1.00 28.75 117 PRO A C 1
ATOM 866 O O . PRO A 1 117 ? 24.168 5.229 22.896 1.00 28.70 117 PRO A O 1
ATOM 870 N N . GLU A 1 118 ? 25.377 6.567 24.273 1.00 31.25 118 GLU A N 1
ATOM 871 C CA . GLU A 1 118 ? 26.432 6.862 23.324 1.00 33.20 118 GLU A CA 1
ATOM 872 C C . GLU A 1 118 ? 25.964 7.348 21.959 1.00 32.34 118 GLU A C 1
ATOM 873 O O . GLU A 1 118 ? 26.543 7.013 20.916 1.00 30.96 118 GLU A O 1
ATOM 879 N N . SER A 1 119 ? 24.923 8.149 21.957 1.00 31.56 119 SER A N 1
ATOM 880 C CA . SER A 1 119 ? 24.434 8.659 20.685 1.00 33.22 119 SER A CA 1
ATOM 881 C C . SER A 1 119 ? 25.433 9.697 20.138 1.00 33.85 119 SER A C 1
ATOM 882 O O . SER A 1 119 ? 25.369 10.047 18.962 1.00 35.78 119 SER A O 1
ATOM 885 N N . ARG A 1 120 ? 26.368 10.160 20.979 1.00 33.94 120 ARG A N 1
ATOM 886 C CA . ARG A 1 120 ? 27.408 11.119 20.557 1.00 34.38 120 ARG A CA 1
ATOM 887 C C . ARG A 1 120 ? 28.502 10.508 19.667 1.00 32.87 120 ARG A C 1
ATOM 888 O O . ARG A 1 120 ? 29.003 11.150 18.734 1.00 32.94 120 ARG A O 1
ATOM 896 N N . GLU A 1 121 ? 28.907 9.286 19.972 1.00 29.82 121 GLU A N 1
ATOM 897 C CA . GLU A 1 121 ? 29.919 8.617 19.167 1.00 29.06 121 GLU A CA 1
ATOM 898 C C . GLU A 1 121 ? 29.278 8.274 17.807 1.00 26.40 121 GLU A C 1
ATOM 899 O O . GLU A 1 121 ? 29.938 8.229 16.796 1.00 25.92 121 GLU A O 1
ATOM 905 N N . LEU A 1 122 ? 27.974 8.037 17.786 1.00 25.51 122 LEU A N 1
ATOM 906 C CA . LEU A 1 122 ? 27.328 7.717 16.532 1.00 25.05 122 LEU A CA 1
ATOM 907 C C . LEU A 1 122 ? 27.272 8.962 15.690 1.00 25.05 122 LEU A C 1
ATOM 908 O O . LEU A 1 122 ? 27.602 8.950 14.515 1.00 24.78 122 LEU A O 1
ATOM 913 N N . GLN A 1 123 ? 26.826 10.047 16.289 1.00 26.81 123 GLN A N 1
ATOM 914 C CA . GLN A 1 123 ? 26.733 11.273 15.530 1.00 28.09 123 GLN A CA 1
ATOM 915 C C . GLN A 1 123 ? 28.112 11.648 14.948 1.00 28.65 123 GLN A C 1
ATOM 916 O O . GLN A 1 123 ? 28.223 12.046 13.773 1.00 25.63 123 GLN A O 1
ATOM 922 N N . GLY A 1 124 ? 29.170 11.509 15.750 1.00 27.99 124 GLY A N 1
ATOM 923 C CA . GLY A 1 124 ? 30.485 11.802 15.208 1.00 26.79 124 GLY A CA 1
ATOM 924 C C . GLY A 1 124 ? 30.812 10.898 14.006 1.00 26.48 124 GLY A C 1
ATOM 925 O O . GLY A 1 124 ? 31.387 11.361 13.037 1.00 27.21 124 GLY A O 1
ATOM 926 N N . LYS A 1 125 ? 30.459 9.622 14.045 1.00 26.00 125 LYS A N 1
ATOM 927 C CA . LYS A 1 125 ? 30.727 8.754 12.904 1.00 27.33 125 LYS A CA 1
ATOM 928 C C . LYS A 1 125 ? 29.909 9.167 11.693 1.00 26.86 125 LYS A C 1
ATOM 929 O O . LYS A 1 125 ? 30.376 9.024 10.564 1.00 27.35 125 LYS A O 1
ATOM 935 N N . LEU A 1 126 ? 28.679 9.636 11.901 1.00 26.21 126 LEU A N 1
ATOM 936 C CA . LEU A 1 126 ? 27.827 10.005 10.773 1.00 25.30 126 LEU A CA 1
ATOM 937 C C . LEU A 1 126 ? 28.417 11.269 10.092 1.00 26.28 126 LEU A C 1
ATOM 938 O O . LEU A 1 126 ? 28.503 11.385 8.842 1.00 23.93 126 LEU A O 1
ATOM 943 N N . PHE A 1 127 ? 28.846 12.208 10.917 1.00 26.20 127 PHE A N 1
ATOM 944 C CA . PHE A 1 127 ? 29.459 13.422 10.400 1.00 27.83 127 PHE A CA 1
ATOM 945 C C . PHE A 1 127 ? 30.724 13.046 9.597 1.00 29.54 127 PHE A C 1
ATOM 946 O O . PHE A 1 127 ? 30.916 13.522 8.474 1.00 29.21 127 PHE A O 1
ATOM 954 N N . ALA A 1 128 ? 31.573 12.182 10.152 1.00 28.77 128 ALA A N 1
ATOM 955 C CA . ALA A 1 128 ? 32.785 11.817 9.459 1.00 29.20 128 ALA A CA 1
ATOM 956 C C . ALA A 1 128 ? 32.530 11.245 8.071 1.00 30.18 128 ALA A C 1
ATOM 957 O O . ALA A 1 128 ? 33.388 11.300 7.220 1.00 31.03 128 ALA A O 1
ATOM 959 N N . GLY A 1 129 ? 31.353 10.681 7.851 1.00 30.53 129 GLY A N 1
ATOM 960 C CA . GLY A 1 129 ? 31.036 10.128 6.549 1.00 30.36 129 GLY A CA 1
ATOM 961 C C . GLY A 1 129 ? 30.333 11.116 5.645 1.00 30.58 129 GLY A C 1
ATOM 962 O O . GLY A 1 129 ? 29.966 10.756 4.527 1.00 32.11 129 GLY A O 1
ATOM 963 N N . ASN A 1 130 ? 30.114 12.342 6.113 1.00 28.51 130 ASN A N 1
ATOM 964 C CA . ASN A 1 130 ? 29.476 13.344 5.272 1.00 28.66 130 ASN A CA 1
ATOM 965 C C . ASN A 1 130 ? 30.502 14.428 4.896 1.00 29.59 130 ASN A C 1
ATOM 966 O O . ASN A 1 130 ? 31.650 14.468 5.411 1.00 27.91 130 ASN A O 1
ATOM 971 N N . ASN A 1 131 ? 30.111 15.294 3.970 1.00 27.87 131 ASN A N 1
ATOM 972 C CA . ASN A 1 131 ? 30.992 16.386 3.638 1.00 28.18 131 ASN A CA 1
ATOM 973 C C . ASN A 1 131 ? 30.738 17.354 4.783 1.00 27.03 131 ASN A C 1
ATOM 974 O O . ASN A 1 131 ? 29.596 17.727 5.060 1.00 25.65 131 ASN A O 1
ATOM 979 N N . ALA A 1 132 ? 31.788 17.769 5.461 1.00 26.53 132 ALA A N 1
ATOM 980 C CA . ALA A 1 132 ? 31.594 18.646 6.598 1.00 27.18 132 ALA A CA 1
ATOM 981 C C . ALA A 1 132 ? 30.863 19.971 6.369 1.00 27.94 132 ALA A C 1
ATOM 982 O O . ALA A 1 132 ? 30.004 20.336 7.180 1.00 26.70 132 ALA A O 1
ATOM 984 N N . PHE A 1 133 ? 31.197 20.704 5.301 1.00 27.67 133 PHE A N 1
ATOM 985 C CA . PHE A 1 133 ? 30.547 21.978 5.027 1.00 26.48 133 PHE A CA 1
ATOM 986 C C . PHE A 1 133 ? 29.064 21.704 4.738 1.00 27.08 133 PHE A C 1
ATOM 987 O O . PHE A 1 133 ? 28.149 22.461 5.109 1.00 25.53 133 PHE A O 1
ATOM 995 N N . GLU A 1 134 ? 28.831 20.616 4.034 1.00 25.48 134 GLU A N 1
ATOM 996 C CA . GLU A 1 134 ? 27.474 20.259 3.691 1.00 26.10 134 GLU A CA 1
ATOM 997 C C . GLU A 1 134 ? 26.656 19.990 4.965 1.00 23.78 134 GLU A C 1
ATOM 998 O O . GLU A 1 134 ? 25.632 20.605 5.179 1.00 24.28 134 GLU A O 1
ATOM 1004 N N . ALA A 1 135 ? 27.106 19.088 5.826 1.00 21.70 135 ALA A N 1
ATOM 1005 C CA . ALA A 1 135 ? 26.356 18.783 7.059 1.00 21.84 135 ALA A CA 1
ATOM 1006 C C . ALA A 1 135 ? 26.173 20.074 7.933 1.00 21.87 135 ALA A C 1
ATOM 1007 O O . ALA A 1 135 ? 25.133 20.278 8.540 1.00 20.67 135 ALA A O 1
ATOM 1009 N N . GLU A 1 136 ? 27.178 20.937 7.987 1.00 21.27 136 GLU A N 1
ATOM 1010 C CA . GLU A 1 136 ? 27.046 22.143 8.811 1.00 24.07 136 GLU A CA 1
ATOM 1011 C C . GLU A 1 136 ? 25.910 23.020 8.344 1.00 23.56 136 GLU A C 1
ATOM 1012 O O . GLU A 1 136 ? 25.121 23.518 9.155 1.00 24.50 136 GLU A O 1
ATOM 1018 N N . LYS A 1 137 ? 25.829 23.192 7.027 1.00 22.72 137 LYS A N 1
ATOM 1019 C CA . LYS A 1 137 ? 24.777 23.962 6.397 1.00 22.05 137 LYS A CA 1
ATOM 1020 C C . LYS A 1 137 ? 23.423 23.262 6.690 1.00 20.36 137 LYS A C 1
ATOM 1021 O O . LYS A 1 137 ? 22.434 23.913 7.010 1.00 21.18 137 LYS A O 1
ATOM 1027 N N . ALA A 1 138 ? 23.379 21.945 6.576 1.00 18.68 138 ALA A N 1
ATOM 1028 C CA . ALA A 1 138 ? 22.159 21.207 6.890 1.00 19.50 138 ALA A CA 1
ATOM 1029 C C . ALA A 1 138 ? 21.729 21.437 8.371 1.00 19.71 138 ALA A C 1
ATOM 1030 O O . ALA A 1 138 ? 20.553 21.665 8.661 1.00 18.97 138 ALA A O 1
ATOM 1032 N N . TYR A 1 139 ? 22.684 21.393 9.293 1.00 20.70 139 TYR A N 1
ATOM 1033 C CA . TYR A 1 139 ? 22.366 21.587 10.706 1.00 22.36 139 TYR A CA 1
ATOM 1034 C C . TYR A 1 139 ? 21.843 22.990 10.963 1.00 22.86 139 TYR A C 1
ATOM 1035 O O . TYR A 1 139 ? 20.917 23.191 11.755 1.00 22.14 139 TYR A O 1
ATOM 1044 N N . ASP A 1 140 ? 22.415 23.991 10.315 1.00 25.20 140 ASP A N 1
ATOM 1045 C CA . ASP A 1 140 ? 21.842 25.305 10.560 1.00 27.38 140 ASP A CA 1
ATOM 1046 C C . ASP A 1 140 ? 20.403 25.382 10.069 1.00 27.61 140 ASP A C 1
ATOM 1047 O O . ASP A 1 140 ? 19.571 26.028 10.709 1.00 26.29 140 ASP A O 1
ATOM 1052 N N . SER A 1 141 ? 20.092 24.683 8.973 1.00 25.92 141 SER A N 1
ATOM 1053 C CA . SER A 1 141 ? 18.719 24.683 8.457 1.00 25.63 141 SER A CA 1
ATOM 1054 C C . SER A 1 141 ? 17.825 23.816 9.371 1.00 24.42 141 SER A C 1
ATOM 1055 O O . SER A 1 141 ? 16.637 24.079 9.501 1.00 23.06 141 SER A O 1
ATOM 1058 N N . PHE A 1 142 ? 18.406 22.786 10.004 1.00 24.62 142 PHE A N 1
ATOM 1059 C CA . PHE A 1 142 ? 17.648 21.955 10.980 1.00 23.38 142 PHE A CA 1
ATOM 1060 C C . PHE A 1 142 ? 17.243 22.848 12.200 1.00 23.45 142 PHE A C 1
ATOM 1061 O O . PHE A 1 142 ? 16.091 22.819 12.673 1.00 21.90 142 PHE A O 1
ATOM 1069 N N . LYS A 1 143 ? 18.184 23.664 12.689 1.00 23.83 143 LYS A N 1
ATOM 1070 C CA . LYS A 1 143 ? 17.873 24.542 13.788 1.00 23.50 143 LYS A CA 1
ATOM 1071 C C . LYS A 1 143 ? 16.720 25.473 13.441 1.00 24.10 143 LYS A C 1
ATOM 1072 O O . LYS A 1 143 ? 15.793 25.652 14.239 1.00 21.28 143 LYS A O 1
ATOM 1078 N N . ALA A 1 144 ? 16.751 26.057 12.244 1.00 24.29 144 ALA A N 1
ATOM 1079 C CA . ALA A 1 144 ? 15.669 26.982 11.872 1.00 23.95 144 ALA A CA 1
ATOM 1080 C C . ALA A 1 144 ? 14.336 26.240 11.835 1.00 22.56 144 ALA A C 1
ATOM 1081 O O . ALA A 1 144 ? 13.296 26.776 12.198 1.00 24.57 144 ALA A O 1
ATOM 1083 N N . LEU A 1 145 ? 14.347 24.995 11.403 1.00 21.50 145 LEU A N 1
ATOM 1084 C CA . LEU A 1 145 ? 13.106 24.199 11.405 1.00 21.06 145 LEU A CA 1
ATOM 1085 C C . LEU A 1 145 ? 12.632 23.938 12.869 1.00 20.74 145 LEU A C 1
ATOM 1086 O O . LEU A 1 145 ? 11.439 24.015 13.180 1.00 19.95 145 LEU A O 1
ATOM 1091 N N . THR A 1 146 ? 13.560 23.631 13.766 1.00 20.37 146 THR A N 1
ATOM 1092 C CA . THR A 1 146 ? 13.124 23.342 15.122 1.00 21.52 146 THR A CA 1
ATOM 1093 C C . THR A 1 146 ? 12.443 24.567 15.718 1.00 22.98 146 THR A C 1
ATOM 1094 O O . THR A 1 146 ? 11.483 24.431 16.492 1.00 20.99 146 THR A O 1
ATOM 1098 N N . SER A 1 147 ? 12.915 25.766 15.358 1.00 23.72 147 SER A N 1
ATOM 1099 C CA . SER A 1 147 ? 12.297 26.986 15.891 1.00 26.00 147 SER A CA 1
ATOM 1100 C C . SER A 1 147 ? 10.915 27.226 15.323 1.00 25.52 147 SER A C 1
ATOM 1101 O O . SER A 1 147 ? 10.039 27.729 16.033 1.00 26.29 147 SER A O 1
ATOM 1104 N N . ALA A 1 148 ? 10.727 26.902 14.036 1.00 25.01 148 ALA A N 1
ATOM 1105 C CA . ALA A 1 148 ? 9.427 27.096 13.410 1.00 26.30 148 ALA A CA 1
ATOM 1106 C C . ALA A 1 148 ? 8.480 26.166 14.109 1.00 27.44 148 ALA A C 1
ATOM 1107 O O . ALA A 1 148 ? 7.392 26.570 14.479 1.00 28.80 148 ALA A O 1
ATOM 1109 N N . VAL A 1 149 ? 8.914 24.917 14.302 1.00 26.56 149 VAL A N 1
ATOM 1110 C CA . VAL A 1 149 ? 8.107 23.912 14.998 1.00 26.57 149 VAL A CA 1
ATOM 1111 C C . VAL A 1 149 ? 7.782 24.275 16.463 1.00 25.87 149 VAL A C 1
ATOM 1112 O O . VAL A 1 149 ? 6.647 24.120 16.917 1.00 24.10 149 VAL A O 1
ATOM 1116 N N . ARG A 1 150 ? 8.788 24.731 17.197 1.00 26.79 150 ARG A N 1
ATOM 1117 C CA . ARG A 1 150 ? 8.603 25.129 18.582 1.00 28.66 150 ARG A CA 1
ATOM 1118 C C . ARG A 1 150 ? 7.565 26.259 18.583 1.00 29.78 150 ARG A C 1
ATOM 1119 O O . ARG A 1 150 ? 6.575 26.177 19.285 1.00 29.38 150 ARG A O 1
ATOM 1127 N N . ASP A 1 151 ? 7.785 27.299 17.778 1.00 30.22 151 ASP A N 1
ATOM 1128 C CA . ASP A 1 151 ? 6.836 28.403 17.738 1.00 31.57 151 ASP A CA 1
ATOM 1129 C C . ASP A 1 151 ? 5.406 27.904 17.487 1.00 31.26 151 ASP A C 1
ATOM 1130 O O . ASP A 1 151 ? 4.459 28.385 18.102 1.00 31.05 151 ASP A O 1
ATOM 1135 N N . ALA A 1 152 ? 5.242 26.920 16.616 1.00 29.36 152 ALA A N 1
ATOM 1136 C CA . ALA A 1 152 ? 3.905 26.448 16.330 1.00 29.61 152 ALA A CA 1
ATOM 1137 C C . ALA A 1 152 ? 3.368 25.379 17.289 1.00 29.00 152 ALA A C 1
ATOM 1138 O O . ALA A 1 152 ? 2.217 25.008 17.215 1.00 28.88 152 ALA A O 1
ATOM 1140 N N . SER A 1 153 ? 4.166 24.926 18.232 1.00 30.17 153 SER A N 1
ATOM 1141 C CA . SER A 1 153 ? 3.724 23.842 19.123 1.00 30.58 153 SER A CA 1
ATOM 1142 C C . SER A 1 153 ? 2.523 23.962 20.034 1.00 30.37 153 SER A C 1
ATOM 1143 O O . SER A 1 153 ? 2.431 24.927 20.796 1.00 31.84 153 SER A O 1
ATOM 1146 N N . ILE A 1 154 ? 1.648 22.949 19.995 1.00 28.70 154 ILE A N 1
ATOM 1147 C CA . ILE A 1 154 ? 0.496 22.858 20.915 1.00 29.34 154 ILE A CA 1
ATOM 1148 C C . ILE A 1 154 ? 0.897 22.032 22.181 1.00 29.26 154 ILE A C 1
ATOM 1149 O O . ILE A 1 154 ? 0.056 21.637 22.980 1.00 29.03 154 ILE A O 1
ATOM 1154 N N . ASN A 1 155 ? 2.191 21.761 22.322 1.00 29.23 155 ASN A N 1
ATOM 1155 C CA . ASN A 1 155 ? 2.754 21.086 23.483 1.00 29.33 155 ASN A CA 1
ATOM 1156 C C . ASN A 1 155 ? 2.016 19.850 24.090 1.00 30.96 155 ASN A C 1
ATOM 1157 O O . ASN A 1 155 ? 1.840 19.759 25.329 1.00 30.12 155 ASN A O 1
ATOM 1162 N N . GLY A 1 156 ? 1.620 18.919 23.217 1.00 30.27 156 GLY A N 1
ATOM 1163 C CA . GLY A 1 156 ? 0.944 17.695 23.615 1.00 30.86 156 GLY A CA 1
ATOM 1164 C C . GLY A 1 156 ? -0.530 17.800 23.967 1.00 32.00 156 GLY A C 1
ATOM 1165 O O . GLY A 1 156 ? -1.120 16.867 24.516 1.00 32.65 156 GLY A O 1
ATOM 1166 N N . ALA A 1 157 ? -1.135 18.931 23.641 1.00 32.06 157 ALA A N 1
ATOM 1167 C CA . ALA A 1 157 ? -2.530 19.158 23.969 1.00 32.59 157 ALA A CA 1
ATOM 1168 C C . ALA A 1 157 ? -3.516 18.215 23.294 1.00 33.51 157 ALA A C 1
ATOM 1169 O O . ALA A 1 157 ? -4.684 18.176 23.655 1.00 32.38 157 ALA A O 1
ATOM 1171 N N . LYS A 1 158 ? -3.058 17.446 22.313 1.00 34.54 158 LYS A N 1
ATOM 1172 C CA . LYS A 1 158 ? -3.959 16.522 21.642 1.00 35.28 158 LYS A CA 1
ATOM 1173 C C . LYS A 1 158 ? -3.542 15.091 21.896 1.00 35.95 158 LYS A C 1
ATOM 1174 O O . LYS A 1 158 ? -3.812 14.200 21.090 1.00 38.95 158 LYS A O 1
ATOM 1180 N N . ALA A 1 159 ? -2.869 14.864 23.009 1.00 35.39 159 ALA A N 1
ATOM 1181 C CA . ALA A 1 159 ? -2.448 13.524 23.348 1.00 36.49 159 ALA A CA 1
ATOM 1182 C C . ALA A 1 159 ? -3.740 12.747 23.441 1.00 38.56 159 ALA A C 1
ATOM 1183 O O . ALA A 1 159 ? -4.770 13.291 23.861 1.00 38.88 159 ALA A O 1
ATOM 1185 N N . PRO A 1 160 ? -3.725 11.473 23.025 1.00 39.40 160 PRO A N 1
ATOM 1186 C CA . PRO A 1 160 ? -4.947 10.665 23.097 1.00 39.43 160 PRO A CA 1
ATOM 1187 C C . PRO A 1 160 ? -5.251 10.223 24.536 1.00 40.08 160 PRO A C 1
ATOM 1188 O O . PRO A 1 160 ? -4.347 10.113 25.382 1.00 38.15 160 PRO A O 1
ATOM 1192 N N . VAL A 1 161 ? -6.536 10.002 24.807 1.00 41.35 161 VAL A N 1
ATOM 1193 C CA . VAL A 1 161 ? -6.969 9.551 26.119 1.00 42.84 161 VAL A CA 1
ATOM 1194 C C . VAL A 1 161 ? -6.580 8.088 26.149 1.00 44.67 161 VAL A C 1
ATOM 1195 O O . VAL A 1 161 ? -6.789 7.364 25.176 1.00 44.62 161 VAL A O 1
ATOM 1199 N N . ILE A 1 162 ? -6.010 7.625 27.242 1.00 46.82 162 ILE A N 1
ATOM 1200 C CA . ILE A 1 162 ? -5.634 6.241 27.224 1.00 51.03 162 ILE A CA 1
ATOM 1201 C C . ILE A 1 162 ? -6.199 5.498 28.413 1.00 53.64 162 ILE A C 1
ATOM 1202 O O . ILE A 1 162 ? -5.979 5.853 29.561 1.00 53.38 162 ILE A O 1
ATOM 1207 N N . ALA A 1 163 ? -6.971 4.472 28.078 1.00 57.88 163 ALA A N 1
ATOM 1208 C CA . ALA A 1 163 ? -7.648 3.604 29.025 1.00 61.46 163 ALA A CA 1
ATOM 1209 C C . ALA A 1 163 ? -6.810 3.292 30.273 1.00 64.02 163 ALA A C 1
ATOM 1210 O O . ALA A 1 163 ? -7.147 3.750 31.382 1.00 64.84 163 ALA A O 1
ATOM 1212 N N . GLU A 1 164 ? -5.723 2.536 30.073 1.00 65.87 164 GLU A N 1
ATOM 1213 C CA . GLU A 1 164 ? -4.821 2.088 31.137 1.00 67.52 164 GLU A CA 1
ATOM 1214 C C . GLU A 1 164 ? -5.170 0.652 31.511 1.00 68.52 164 GLU A C 1
ATOM 1215 O O . GLU A 1 164 ? -6.276 0.379 32.007 1.00 69.39 164 GLU A O 1
ATOM 1221 N N . ASP A 1 174 ? -11.632 -10.026 25.028 1.00 64.24 174 ASP A N 1
ATOM 1222 C CA . ASP A 1 174 ? -11.512 -10.342 26.451 1.00 63.90 174 ASP A CA 1
ATOM 1223 C C . ASP A 1 174 ? -12.583 -11.351 26.826 1.00 62.29 174 ASP A C 1
ATOM 1224 O O . ASP A 1 174 ? -12.954 -11.520 27.995 1.00 62.69 174 ASP A O 1
ATOM 1229 N N . GLY A 1 175 ? -13.093 -11.990 25.778 1.00 60.10 175 GLY A N 1
ATOM 1230 C CA . GLY A 1 175 ? -14.056 -13.060 25.918 1.00 56.02 175 GLY A CA 1
ATOM 1231 C C . GLY A 1 175 ? -13.087 -14.158 25.527 1.00 53.92 175 GLY A C 1
ATOM 1232 O O . GLY A 1 175 ? -12.130 -14.431 26.253 1.00 53.11 175 GLY A O 1
ATOM 1233 N N . PRO A 1 176 ? -13.261 -14.777 24.365 1.00 51.70 176 PRO A N 1
ATOM 1234 C CA . PRO A 1 176 ? -12.326 -15.835 23.970 1.00 49.59 176 PRO A CA 1
ATOM 1235 C C . PRO A 1 176 ? -10.886 -15.277 23.889 1.00 47.98 176 PRO A C 1
ATOM 1236 O O . PRO A 1 176 ? -9.924 -15.914 24.322 1.00 47.94 176 PRO A O 1
ATOM 1240 N N . VAL A 1 177 ? -10.757 -14.076 23.339 1.00 45.96 177 VAL A N 1
ATOM 1241 C CA . VAL A 1 177 ? -9.463 -13.405 23.193 1.00 42.92 177 VAL A CA 1
ATOM 1242 C C . VAL A 1 177 ? -8.783 -13.259 24.520 1.00 41.23 177 VAL A C 1
ATOM 1243 O O . VAL A 1 177 ? -7.650 -13.697 24.670 1.00 41.14 177 VAL A O 1
ATOM 1247 N N . GLY A 1 178 ? -9.470 -12.629 25.470 1.00 38.99 178 GLY A N 1
ATOM 1248 C CA . GLY A 1 178 ? -8.919 -12.474 26.798 1.00 38.06 178 GLY A CA 1
ATOM 1249 C C . GLY A 1 178 ? -8.459 -13.809 27.399 1.00 38.37 178 GLY A C 1
ATOM 1250 O O . GLY A 1 178 ? -7.370 -13.889 27.960 1.00 38.43 178 GLY A O 1
ATOM 1251 N N . ARG A 1 179 ? -9.251 -14.869 27.273 1.00 36.65 179 ARG A N 1
ATOM 1252 C CA . ARG A 1 179 ? -8.842 -16.126 27.864 1.00 36.81 179 ARG A CA 1
ATOM 1253 C C . ARG A 1 179 ? -7.649 -16.753 27.150 1.00 36.08 179 ARG A C 1
ATOM 1254 O O . ARG A 1 179 ? -6.718 -17.243 27.809 1.00 34.64 179 ARG A O 1
ATOM 1262 N N . ALA A 1 180 ? -7.688 -16.740 25.814 1.00 33.26 180 ALA A N 1
ATOM 1263 C CA . ALA A 1 180 ? -6.626 -17.314 25.012 1.00 33.21 180 ALA A CA 1
ATOM 1264 C C . ALA A 1 180 ? -5.310 -16.555 25.238 1.00 33.49 180 ALA A C 1
ATOM 1265 O O . ALA A 1 180 ? -4.223 -17.166 25.202 1.00 32.18 180 ALA A O 1
ATOM 1267 N N . ALA A 1 181 ? -5.414 -15.243 25.488 1.00 32.24 181 ALA A N 1
ATOM 1268 C CA . ALA A 1 181 ? -4.221 -14.419 25.722 1.00 32.15 181 ALA A CA 1
ATOM 1269 C C . ALA A 1 181 ? -3.589 -14.764 27.079 1.00 32.11 181 ALA A C 1
ATOM 1270 O O . ALA A 1 181 ? -2.361 -14.807 27.216 1.00 30.40 181 ALA A O 1
ATOM 1272 N N . LYS A 1 182 ? -4.413 -15.027 28.082 1.00 31.44 182 LYS A N 1
ATOM 1273 C CA . LYS A 1 182 ? -3.839 -15.397 29.356 1.00 32.81 182 LYS A CA 1
ATOM 1274 C C . LYS A 1 182 ? -3.097 -16.745 29.252 1.00 30.48 182 LYS A C 1
ATOM 1275 O O . LYS A 1 182 ? -2.069 -16.939 29.889 1.00 29.45 182 LYS A O 1
ATOM 1281 N N . LYS A 1 183 ? -3.605 -17.682 28.466 1.00 29.84 183 LYS A N 1
ATOM 1282 C CA . LYS A 1 183 ? -2.915 -18.984 28.396 1.00 30.81 183 LYS A CA 1
ATOM 1283 C C . LYS A 1 183 ? -1.597 -18.735 27.692 1.00 28.26 183 LYS A C 1
ATOM 1284 O O . LYS A 1 183 ? -0.558 -19.240 28.100 1.00 26.82 183 LYS A O 1
ATOM 1290 N N . PHE A 1 184 ? -1.672 -17.967 26.601 1.00 27.26 184 PHE A N 1
ATOM 1291 C CA . PHE A 1 184 ? -0.485 -17.638 25.841 1.00 25.98 184 PHE A CA 1
ATOM 1292 C C . PHE A 1 184 ? 0.493 -16.956 26.801 1.00 24.03 184 PHE A C 1
ATOM 1293 O O . PHE A 1 184 ? 1.671 -17.300 26.832 1.00 22.11 184 PHE A O 1
ATOM 1301 N N . SER A 1 185 ? 0.002 -16.024 27.615 1.00 23.04 185 SER A N 1
ATOM 1302 C CA . SER A 1 185 ? 0.903 -15.367 28.552 1.00 23.66 185 SER A CA 1
ATOM 1303 C C . SER A 1 185 ? 1.503 -16.400 29.474 1.00 26.02 185 SER A C 1
ATOM 1304 O O . SER A 1 185 ? 2.744 -16.464 29.635 1.00 25.48 185 SER A O 1
ATOM 1307 N N . GLU A 1 186 ? 0.644 -17.225 30.072 1.00 26.63 186 GLU A N 1
ATOM 1308 C CA . GLU A 1 186 ? 1.136 -18.251 30.979 1.00 29.46 186 GLU A CA 1
ATOM 1309 C C . GLU A 1 186 ? 2.161 -19.207 30.353 1.00 27.30 186 GLU A C 1
ATOM 1310 O O . GLU A 1 186 ? 3.103 -19.636 31.036 1.00 28.59 186 GLU A O 1
ATOM 1316 N N . ALA A 1 187 ? 2.017 -19.528 29.069 1.00 23.52 187 ALA A N 1
ATOM 1317 C CA . ALA A 1 187 ? 2.978 -20.454 28.477 1.00 23.78 187 ALA A CA 1
ATOM 1318 C C . ALA A 1 187 ? 4.294 -19.795 28.026 1.00 23.44 187 ALA A C 1
ATOM 1319 O O . ALA A 1 187 ? 5.345 -20.467 27.935 1.00 22.08 187 ALA A O 1
ATOM 1321 N N . THR A 1 188 ? 4.229 -18.491 27.732 1.00 22.05 188 THR A N 1
ATOM 1322 C CA . THR A 1 188 ? 5.413 -17.763 27.246 1.00 20.55 188 THR A CA 1
ATOM 1323 C C . THR A 1 188 ? 6.223 -17.092 28.357 1.00 19.92 188 THR A C 1
ATOM 1324 O O . THR A 1 188 ? 7.439 -16.949 28.218 1.00 20.27 188 THR A O 1
ATOM 1328 N N . TYR A 1 189 ? 5.584 -16.685 29.452 1.00 19.64 189 TYR A N 1
ATOM 1329 C CA . TYR A 1 189 ? 6.329 -16.067 30.552 1.00 21.50 189 TYR A CA 1
ATOM 1330 C C . TYR A 1 189 ? 7.576 -16.889 30.947 1.00 22.70 189 TYR A C 1
ATOM 1331 O O . TYR A 1 189 ? 8.674 -16.330 31.082 1.00 21.66 189 TYR A O 1
ATOM 1340 N N . PRO A 1 190 ? 7.442 -18.228 31.118 1.00 23.29 190 PRO A N 1
ATOM 1341 C CA . PRO A 1 190 ? 8.615 -19.051 31.492 1.00 23.20 190 PRO A CA 1
ATOM 1342 C C . PRO A 1 190 ? 9.720 -19.112 30.444 1.00 23.95 190 PRO A C 1
ATOM 1343 O O . PRO A 1 190 ? 10.850 -19.503 30.718 1.00 25.28 190 PRO A O 1
ATOM 1347 N N . ILE A 1 191 ? 9.382 -18.779 29.217 1.00 22.88 191 ILE A N 1
ATOM 1348 C CA . ILE A 1 191 ? 10.370 -18.734 28.139 1.00 21.70 191 ILE A CA 1
ATOM 1349 C C . ILE A 1 191 ? 10.996 -17.319 28.197 1.00 21.45 191 ILE A C 1
ATOM 1350 O O . ILE A 1 191 ? 12.215 -17.152 28.139 1.00 21.46 191 ILE A O 1
ATOM 1355 N N . MET A 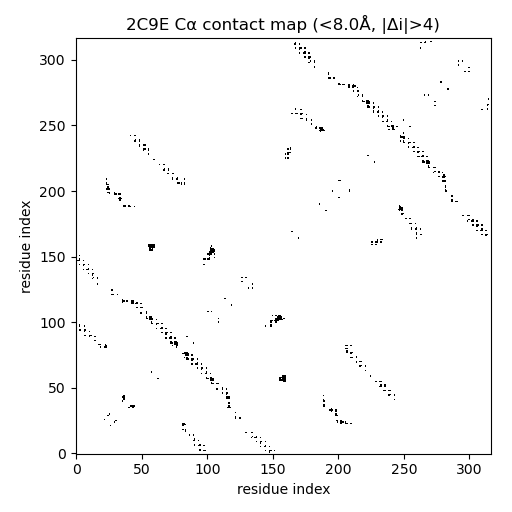1 192 ? 10.136 -16.308 28.306 1.00 20.98 192 MET A N 1
ATOM 1356 C CA . MET A 1 192 ? 10.560 -14.921 28.413 1.00 19.11 192 MET A CA 1
ATOM 1357 C C . MET A 1 192 ? 11.518 -14.751 29.579 1.00 21.00 192 MET A C 1
ATOM 1358 O O . MET A 1 192 ? 12.603 -14.159 29.403 1.00 18.20 192 MET A O 1
ATOM 1363 N N . ASP A 1 193 ? 11.145 -15.291 30.755 1.00 20.51 193 ASP A N 1
ATOM 1364 C CA . ASP A 1 193 ? 11.971 -15.100 31.966 1.00 22.56 193 ASP A CA 1
ATOM 1365 C C . ASP A 1 193 ? 13.347 -15.732 31.976 1.00 21.33 193 ASP A C 1
ATOM 1366 O O . ASP A 1 193 ? 14.168 -15.431 32.863 1.00 20.71 193 ASP A O 1
ATOM 1371 N N . LYS A 1 194 ? 13.644 -16.576 30.994 1.00 19.90 194 LYS A N 1
ATOM 1372 C CA . LYS A 1 194 ? 14.995 -17.124 30.944 1.00 20.81 194 LYS A CA 1
ATOM 1373 C C . LYS A 1 194 ? 15.918 -16.327 29.989 1.00 20.47 194 LYS A C 1
ATOM 1374 O O . LYS A 1 194 ? 17.118 -16.530 29.956 1.00 19.67 194 LYS A O 1
ATOM 1380 N N . LEU A 1 195 ? 15.383 -15.364 29.260 1.00 19.18 195 LEU A N 1
ATOM 1381 C CA . LEU A 1 195 ? 16.247 -14.645 28.314 1.00 20.41 195 LEU A CA 1
ATOM 1382 C C . LEU A 1 195 ? 16.760 -13.360 28.878 1.00 19.14 195 LEU A C 1
ATOM 1383 O O . LEU A 1 195 ? 16.172 -12.828 29.808 1.00 21.08 195 LEU A O 1
ATOM 1388 N N . ASP A 1 196 ? 17.857 -12.853 28.329 1.00 20.40 196 ASP A N 1
ATOM 1389 C CA . ASP A 1 196 ? 18.411 -11.582 28.774 1.00 21.03 196 ASP A CA 1
ATOM 1390 C C . ASP A 1 196 ? 18.010 -10.561 27.701 1.00 21.92 196 ASP A C 1
ATOM 1391 O O . ASP A 1 196 ? 18.663 -10.445 26.662 1.00 21.37 196 ASP A O 1
ATOM 1396 N N . TRP A 1 197 ? 16.963 -9.782 27.980 1.00 19.77 197 TRP A N 1
ATOM 1397 C CA . TRP A 1 197 ? 16.459 -8.851 26.992 1.00 17.87 197 TRP A CA 1
ATOM 1398 C C . TRP A 1 197 ? 17.330 -7.655 26.762 1.00 17.53 197 TRP A C 1
ATOM 1399 O O . TRP A 1 197 ? 17.078 -6.855 25.840 1.00 15.11 197 TRP A O 1
ATOM 1410 N N . GLY A 1 198 ? 18.361 -7.530 27.588 1.00 17.29 198 GLY A N 1
ATOM 1411 C CA . GLY A 1 198 ? 19.278 -6.420 27.423 1.00 17.23 198 GLY A CA 1
ATOM 1412 C C . GLY A 1 198 ? 20.478 -6.848 26.611 1.00 19.44 198 GLY A C 1
ATOM 1413 O O . GLY A 1 198 ? 21.318 -6.034 26.246 1.00 20.36 198 GLY A O 1
ATOM 1414 N N . LYS A 1 199 ? 20.534 -8.137 26.313 1.00 20.72 199 LYS A N 1
ATOM 1415 C CA . LYS A 1 199 ? 21.629 -8.729 25.565 1.00 27.21 199 LYS A CA 1
ATOM 1416 C C . LYS A 1 199 ? 21.071 -9.910 24.733 1.00 28.18 199 LYS A C 1
ATOM 1417 O O . LYS A 1 199 ? 21.201 -11.086 25.100 1.00 28.76 199 LYS A O 1
ATOM 1423 N N . SER A 1 200 ? 20.414 -9.598 23.627 1.00 28.84 200 SER A N 1
ATOM 1424 C CA . SER A 1 200 ? 19.848 -10.648 22.796 1.00 29.39 200 SER A CA 1
ATOM 1425 C C . SER A 1 200 ? 20.650 -10.727 21.523 1.00 27.71 200 SER A C 1
ATOM 1426 O O . SER A 1 200 ? 20.439 -9.990 20.585 1.00 27.10 200 SER A O 1
ATOM 1429 N N . PRO A 1 201 ? 21.592 -11.652 21.495 1.00 28.05 201 PRO A N 1
ATOM 1430 C CA . PRO A 1 201 ? 22.514 -11.936 20.401 1.00 27.40 201 PRO A CA 1
ATOM 1431 C C . PRO A 1 201 ? 21.895 -12.132 19.009 1.00 27.01 201 PRO A C 1
ATOM 1432 O O . PRO A 1 201 ? 22.346 -11.515 18.046 1.00 24.39 201 PRO A O 1
ATOM 1436 N N . GLU A 1 202 ? 20.872 -12.982 18.898 1.00 25.90 202 GLU A N 1
ATOM 1437 C CA . GLU A 1 202 ? 20.240 -13.204 17.585 1.00 25.26 202 GLU A CA 1
ATOM 1438 C C . GLU A 1 202 ? 19.596 -11.920 16.995 1.00 22.87 202 GLU A C 1
ATOM 1439 O O . GLU A 1 202 ? 19.760 -11.625 15.809 1.00 22.98 202 GLU A O 1
ATOM 1445 N N . ILE A 1 203 ? 18.875 -11.168 17.822 1.00 20.64 203 ILE A N 1
ATOM 1446 C CA . ILE A 1 203 ? 18.178 -9.974 17.368 1.00 19.01 203 ILE A CA 1
ATOM 1447 C C . ILE A 1 203 ? 19.164 -8.891 16.993 1.00 20.52 203 ILE A C 1
ATOM 1448 O O . ILE A 1 203 ? 18.988 -8.187 15.980 1.00 19.34 203 ILE A O 1
ATOM 1453 N N . SER A 1 204 ? 20.232 -8.756 17.780 1.00 19.30 204 SER A N 1
ATOM 1454 C CA . SER A 1 204 ? 21.226 -7.750 17.467 1.00 20.20 204 SER A CA 1
ATOM 1455 C C . SER A 1 204 ? 21.897 -8.090 16.160 1.00 22.10 204 SER A C 1
ATOM 1456 O O . SER A 1 204 ? 22.079 -7.217 15.291 1.00 19.67 204 SER A O 1
ATOM 1459 N N . LYS A 1 205 ? 22.272 -9.360 16.003 1.00 21.96 205 LYS A N 1
ATOM 1460 C CA . LYS A 1 205 ? 22.941 -9.694 14.771 1.00 25.13 205 LYS A CA 1
ATOM 1461 C C . LYS A 1 205 ? 22.025 -9.437 13.569 1.00 24.01 205 LYS A C 1
ATOM 1462 O O . LYS A 1 205 ? 22.503 -8.918 12.558 1.00 21.64 205 LYS A O 1
ATOM 1468 N N . TYR A 1 206 ? 20.725 -9.744 13.702 1.00 22.94 206 TYR A N 1
ATOM 1469 C CA . TYR A 1 206 ? 19.753 -9.518 12.621 1.00 21.68 206 TYR A CA 1
ATOM 1470 C C . TYR A 1 206 ? 19.699 -8.025 12.255 1.00 21.88 206 TYR A C 1
ATOM 1471 O O . TYR A 1 206 ? 19.830 -7.636 11.081 1.00 21.16 206 TYR A O 1
ATOM 1480 N N . ILE A 1 207 ? 19.546 -7.174 13.268 1.00 20.78 207 ILE A N 1
ATOM 1481 C CA . ILE A 1 207 ? 19.494 -5.746 13.045 1.00 20.66 207 ILE A CA 1
ATOM 1482 C C . ILE A 1 207 ? 20.776 -5.226 12.375 1.00 22.70 207 ILE A C 1
ATOM 1483 O O . ILE A 1 207 ? 20.732 -4.389 11.468 1.00 22.43 207 ILE A O 1
ATOM 1488 N N . GLU A 1 208 ? 21.922 -5.718 12.817 1.00 22.47 208 GLU A N 1
ATOM 1489 C CA . GLU A 1 208 ? 23.205 -5.299 12.250 1.00 24.80 208 GLU A CA 1
ATOM 1490 C C . GLU A 1 208 ? 23.459 -5.681 10.772 1.00 24.56 208 GLU A C 1
ATOM 1491 O O . GLU A 1 208 ? 24.018 -4.891 9.963 1.00 22.04 208 GLU A O 1
ATOM 1497 N N . THR A 1 209 ? 23.031 -6.884 10.409 1.00 24.26 209 THR A N 1
ATOM 1498 C CA . THR A 1 209 ? 23.334 -7.400 9.081 1.00 24.00 209 THR A CA 1
ATOM 1499 C C . THR A 1 209 ? 22.198 -7.725 8.136 1.00 25.01 209 THR A C 1
ATOM 1500 O O . THR A 1 209 ? 22.454 -7.946 6.966 1.00 26.19 209 THR A O 1
ATOM 1504 N N . ALA A 1 210 ? 20.964 -7.794 8.612 1.00 25.29 210 ALA A N 1
ATOM 1505 C CA . ALA A 1 210 ? 19.861 -8.209 7.760 1.00 24.32 210 ALA A CA 1
ATOM 1506 C C . ALA A 1 210 ? 19.652 -7.396 6.505 1.00 25.11 210 ALA A C 1
ATOM 1507 O O . ALA A 1 210 ? 19.634 -7.917 5.395 1.00 25.56 210 ALA A O 1
ATOM 1509 N N . SER A 1 211 ? 19.479 -6.104 6.671 1.00 26.70 211 SER A N 1
ATOM 1510 C CA . SER A 1 211 ? 19.235 -5.259 5.521 1.00 26.22 211 SER A CA 1
ATOM 1511 C C . SER A 1 211 ? 20.318 -5.328 4.459 1.00 25.75 211 SER A C 1
ATOM 1512 O O . SER A 1 211 ? 20.026 -5.450 3.267 1.00 24.72 211 SER A O 1
ATOM 1515 N N . ALA A 1 212 ? 21.571 -5.229 4.878 1.00 26.76 212 ALA A N 1
ATOM 1516 C CA . ALA A 1 212 ? 22.657 -5.232 3.897 1.00 27.38 212 ALA A CA 1
ATOM 1517 C C . ALA A 1 212 ? 22.545 -6.403 2.913 1.00 27.59 212 ALA A C 1
ATOM 1518 O O . ALA A 1 212 ? 22.896 -6.252 1.759 1.00 27.87 212 ALA A O 1
ATOM 1520 N N . LYS A 1 213 ? 22.011 -7.543 3.366 1.00 27.81 213 LYS A N 1
ATOM 1521 C CA . LYS A 1 213 ? 21.890 -8.720 2.519 1.00 28.05 213 LYS A CA 1
ATOM 1522 C C . LYS A 1 213 ? 20.789 -8.622 1.498 1.00 29.61 213 LYS A C 1
ATOM 1523 O O . LYS A 1 213 ? 20.883 -9.245 0.448 1.00 29.46 213 LYS A O 1
ATOM 1529 N N . ASN A 1 214 ? 19.737 -7.848 1.787 1.00 28.54 214 ASN A N 1
ATOM 1530 C CA . ASN A 1 214 ? 18.625 -7.738 0.845 1.00 27.16 214 ASN A CA 1
ATOM 1531 C C . ASN A 1 214 ? 17.882 -6.469 1.183 1.00 25.95 214 ASN A C 1
ATOM 1532 O O . ASN A 1 214 ? 16.783 -6.508 1.732 1.00 22.86 214 ASN A O 1
ATOM 1537 N N . PRO A 1 215 ? 18.486 -5.327 0.850 1.00 25.15 215 PRO A N 1
ATOM 1538 C CA . PRO A 1 215 ? 17.941 -4.001 1.114 1.00 25.01 215 PRO A CA 1
ATOM 1539 C C . PRO A 1 215 ? 16.540 -3.781 0.596 1.00 25.61 215 PRO A C 1
ATOM 1540 O O . PRO A 1 215 ? 15.661 -3.224 1.306 1.00 24.11 215 PRO A O 1
ATOM 1544 N N . LYS A 1 216 ? 16.306 -4.202 -0.652 1.00 26.41 216 LYS A N 1
ATOM 1545 C CA . LYS A 1 216 ? 14.988 -3.981 -1.260 1.00 24.91 216 LYS A CA 1
ATOM 1546 C C . LYS A 1 216 ? 13.910 -4.732 -0.562 1.00 22.33 216 LYS A C 1
ATOM 1547 O O . LYS A 1 216 ? 12.818 -4.207 -0.366 1.00 20.81 216 LYS A O 1
ATOM 1553 N N . MET A 1 217 ? 14.205 -5.967 -0.185 1.00 21.48 217 MET A N 1
ATOM 1554 C CA . MET A 1 217 ? 13.194 -6.754 0.487 1.00 21.70 217 MET A CA 1
ATOM 1555 C C . MET A 1 217 ? 12.929 -6.166 1.890 1.00 21.65 217 MET A C 1
ATOM 1556 O O . MET A 1 217 ? 11.771 -6.190 2.405 1.00 20.71 217 MET A O 1
ATOM 1561 N N . MET A 1 218 ? 13.984 -5.641 2.505 1.00 21.52 218 MET A N 1
ATOM 1562 C CA . MET A 1 218 ? 13.833 -5.039 3.851 1.00 23.32 218 MET A CA 1
ATOM 1563 C C . MET A 1 218 ? 12.962 -3.751 3.788 1.00 24.60 218 MET A C 1
ATOM 1564 O O . MET A 1 218 ? 12.039 -3.538 4.629 1.00 21.37 218 MET A O 1
ATOM 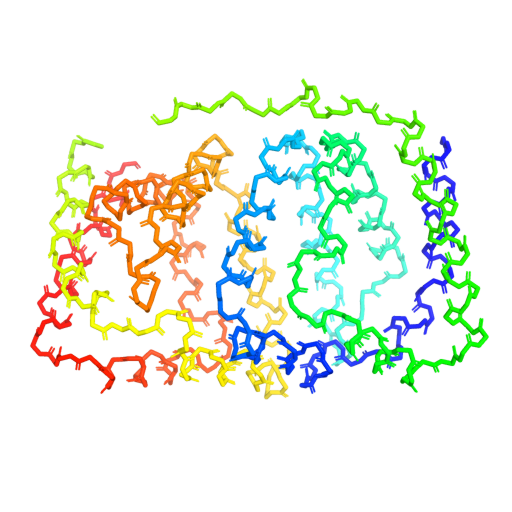1569 N N . ALA A 1 219 ? 13.247 -2.881 2.793 1.00 25.36 219 ALA A N 1
ATOM 1570 C CA . ALA A 1 219 ? 12.436 -1.647 2.647 1.00 26.76 219 ALA A CA 1
ATOM 1571 C C . ALA A 1 219 ? 10.967 -2.060 2.405 1.00 27.29 219 ALA A C 1
ATOM 1572 O O . ALA A 1 219 ? 10.015 -1.425 2.896 1.00 28.21 219 ALA A O 1
ATOM 1574 N N . ASP A 1 220 ? 10.784 -3.127 1.645 1.00 27.82 220 ASP A N 1
ATOM 1575 C CA . ASP A 1 220 ? 9.438 -3.588 1.347 1.00 28.34 220 ASP A CA 1
ATOM 1576 C C . ASP A 1 220 ? 8.776 -4.114 2.590 1.00 26.71 220 ASP A C 1
ATOM 1577 O O . ASP A 1 220 ? 7.574 -3.934 2.808 1.00 27.33 220 ASP A O 1
ATOM 1582 N N . GLY A 1 221 ? 9.564 -4.806 3.396 1.00 26.22 221 GLY A N 1
ATOM 1583 C CA . GLY A 1 221 ? 9.034 -5.313 4.649 1.00 26.07 221 GLY A CA 1
ATOM 1584 C C . GLY A 1 221 ? 8.612 -4.154 5.541 1.00 24.49 221 GLY A C 1
ATOM 1585 O O . GLY A 1 221 ? 7.539 -4.169 6.149 1.00 22.87 221 GLY A O 1
ATOM 1586 N N . ILE A 1 222 ? 9.452 -3.126 5.616 1.00 24.72 222 ILE A N 1
ATOM 1587 C CA . ILE A 1 222 ? 9.109 -1.978 6.470 1.00 23.76 222 ILE A CA 1
ATOM 1588 C C . ILE A 1 222 ? 7.839 -1.332 5.959 1.00 25.22 222 ILE A C 1
ATOM 1589 O O . ILE A 1 222 ? 6.954 -0.942 6.734 1.00 24.90 222 ILE A O 1
ATOM 1594 N N . ASP A 1 223 ? 7.774 -1.193 4.638 1.00 24.75 223 ASP A N 1
ATOM 1595 C CA . ASP A 1 223 ? 6.635 -0.570 4.008 1.00 25.79 223 ASP A CA 1
ATOM 1596 C C . ASP A 1 223 ? 5.360 -1.347 4.300 1.00 26.66 223 ASP A C 1
ATOM 1597 O O . ASP A 1 223 ? 4.349 -0.749 4.664 1.00 26.84 223 ASP A O 1
ATOM 1602 N N . LYS A 1 224 ? 5.403 -2.675 4.146 1.00 25.93 224 LYS A N 1
ATOM 1603 C CA . LYS A 1 224 ? 4.217 -3.486 4.416 1.00 24.90 224 LYS A CA 1
ATOM 1604 C C . LYS A 1 224 ? 3.810 -3.370 5.860 1.00 25.79 224 LYS A C 1
ATOM 1605 O O . LYS A 1 224 ? 2.613 -3.436 6.185 1.00 25.13 224 LYS A O 1
ATOM 1611 N N . THR A 1 225 ? 4.807 -3.225 6.743 1.00 23.46 225 THR A N 1
ATOM 1612 C CA . THR A 1 225 ? 4.528 -3.116 8.176 1.00 21.51 225 THR A CA 1
ATOM 1613 C C . THR A 1 225 ? 3.816 -1.793 8.476 1.00 22.64 225 THR A C 1
ATOM 1614 O O . THR A 1 225 ? 2.875 -1.728 9.278 1.00 22.04 225 THR A O 1
ATOM 1618 N N . LEU A 1 226 ? 4.284 -0.713 7.863 1.00 22.03 226 LEU A N 1
ATOM 1619 C CA . LEU A 1 226 ? 3.641 0.560 8.076 1.00 23.70 226 LEU A CA 1
ATOM 1620 C C . LEU A 1 226 ? 2.202 0.478 7.524 1.00 23.92 226 LEU A C 1
ATOM 1621 O O . LEU A 1 226 ? 1.274 0.913 8.152 1.00 21.59 226 LEU A O 1
ATOM 1626 N N . GLU A 1 227 ? 2.070 -0.108 6.339 1.00 26.40 227 GLU A N 1
ATOM 1627 C CA . GLU A 1 227 ? 0.804 -0.301 5.625 1.00 28.19 227 GLU A CA 1
ATOM 1628 C C . GLU A 1 227 ? -0.125 -1.030 6.583 1.00 28.10 227 GLU A C 1
ATOM 1629 O O . GLU A 1 227 ? -1.239 -0.569 6.813 1.00 29.46 227 GLU A O 1
ATOM 1635 N N . VAL A 1 228 ? 0.310 -2.154 7.163 1.00 27.88 228 VAL A N 1
ATOM 1636 C CA . VAL A 1 228 ? -0.528 -2.879 8.147 1.00 27.37 228 VAL A CA 1
ATOM 1637 C C . VAL A 1 228 ? -0.883 -1.988 9.345 1.00 28.69 228 VAL A C 1
ATOM 1638 O O . VAL A 1 228 ? -2.023 -2.017 9.849 1.00 27.20 228 VAL A O 1
ATOM 1642 N N . ALA A 1 229 ? 0.080 -1.176 9.794 1.00 27.57 229 ALA A N 1
ATOM 1643 C CA . ALA A 1 229 ? -0.177 -0.320 10.923 1.00 28.09 229 ALA A CA 1
ATOM 1644 C C . ALA A 1 229 ? -1.288 0.689 10.599 1.00 29.20 229 ALA A C 1
ATOM 1645 O O . ALA A 1 229 ? -2.099 1.012 11.459 1.00 26.98 229 ALA A O 1
ATOM 1647 N N . LEU A 1 230 ? -1.331 1.191 9.366 1.00 30.83 230 LEU A N 1
ATOM 1648 C CA . LEU A 1 230 ? -2.370 2.180 9.038 1.00 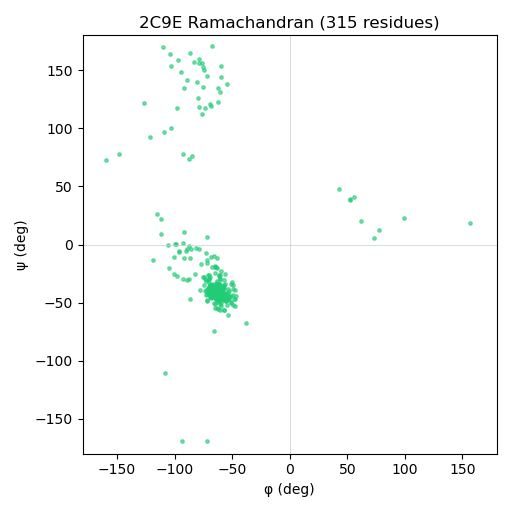32.14 230 LEU A CA 1
ATOM 1649 C C . LEU A 1 230 ? -3.793 1.594 9.034 1.00 32.47 230 LEU A C 1
ATOM 1650 O O . LEU A 1 230 ? -4.749 2.340 9.147 1.00 33.85 230 LEU A O 1
ATOM 1655 N N . THR A 1 231 ? -3.932 0.272 8.928 1.00 33.57 231 THR A N 1
ATOM 1656 C CA . THR A 1 231 ? -5.257 -0.399 8.976 1.00 33.03 231 THR A CA 1
ATOM 1657 C C . THR A 1 231 ? -5.684 -0.696 10.420 1.00 34.14 231 THR A C 1
ATOM 1658 O O . THR A 1 231 ? -6.833 -1.102 10.663 1.00 34.87 231 THR A O 1
ATOM 1662 N N . MET A 1 232 ? -4.773 -0.553 11.381 1.00 31.88 232 MET A N 1
ATOM 1663 C CA . MET A 1 232 ? -5.147 -0.803 12.766 1.00 32.28 232 MET A CA 1
ATOM 1664 C C . MET A 1 232 ? -5.917 0.365 13.401 1.00 32.14 232 MET A C 1
ATOM 1665 O O . MET A 1 232 ? -5.764 1.525 13.008 1.00 30.68 232 MET A O 1
ATOM 1670 N N . ASN A 1 233 ? -6.691 0.031 14.426 1.00 31.79 233 ASN A N 1
ATOM 1671 C CA . ASN A 1 233 ? -7.444 1.003 15.190 1.00 33.37 233 ASN A CA 1
ATOM 1672 C C . ASN A 1 233 ? -6.453 1.775 16.055 1.00 32.96 233 ASN A C 1
ATOM 1673 O O . ASN A 1 233 ? -5.811 1.209 16.942 1.00 31.84 233 ASN A O 1
ATOM 1678 N N . GLN A 1 234 ? -6.351 3.079 15.823 1.00 33.67 234 GLN A N 1
ATOM 1679 C CA . GLN A 1 234 ? -5.411 3.872 16.573 1.00 35.78 234 GLN A CA 1
ATOM 1680 C C . GLN A 1 234 ? -5.557 3.857 18.108 1.00 35.01 234 GLN A C 1
ATOM 1681 O O . GLN A 1 234 ? -4.548 3.983 18.801 1.00 35.78 234 GLN A O 1
ATOM 1687 N N . ASN A 1 235 ? -6.757 3.694 18.663 1.00 33.05 235 ASN A N 1
ATOM 1688 C CA . ASN A 1 235 ? -6.876 3.671 20.131 1.00 32.14 235 ASN A CA 1
ATOM 1689 C C . ASN A 1 235 ? -6.242 2.386 20.698 1.00 29.93 235 ASN A C 1
ATOM 1690 O O . ASN A 1 235 ? -5.695 2.362 21.809 1.00 28.77 235 ASN A O 1
ATOM 1695 N N . ALA A 1 236 ? -6.368 1.311 19.941 1.00 28.73 236 ALA A N 1
ATOM 1696 C CA . ALA A 1 236 ? -5.791 0.012 20.306 1.00 28.43 236 ALA A CA 1
ATOM 1697 C C . ALA A 1 236 ? -4.251 0.131 20.216 1.00 28.49 236 ALA A C 1
ATOM 1698 O O . ALA A 1 236 ? -3.518 -0.479 21.008 1.00 28.17 236 ALA A O 1
ATOM 1700 N N . ILE A 1 237 ? -3.782 0.928 19.249 1.00 27.03 237 ILE A N 1
ATOM 1701 C CA . ILE A 1 237 ? -2.367 1.168 19.090 1.00 26.06 237 ILE A CA 1
ATOM 1702 C C . ILE A 1 237 ? -1.921 1.874 20.368 1.00 26.39 237 ILE A C 1
ATOM 1703 O O . ILE A 1 237 ? -0.948 1.459 21.009 1.00 25.58 237 ILE A O 1
ATOM 1708 N N . ASN A 1 238 ? -2.652 2.915 20.762 1.00 25.56 238 ASN A N 1
ATOM 1709 C CA . ASN A 1 238 ? -2.304 3.659 21.952 1.00 26.21 238 ASN A CA 1
ATOM 1710 C C . ASN A 1 238 ? -2.333 2.794 23.159 1.00 26.61 238 ASN A C 1
ATOM 1711 O O . ASN A 1 238 ? -1.470 2.920 24.009 1.00 27.48 238 ASN A O 1
ATOM 1716 N N . ASP A 1 239 ? -3.322 1.918 23.271 1.00 27.55 239 ASP A N 1
ATOM 1717 C CA . ASP A 1 239 ? -3.354 1.046 24.453 1.00 27.06 239 ASP A CA 1
ATOM 1718 C C . ASP A 1 239 ? -2.149 0.116 24.533 1.00 25.54 239 ASP A C 1
ATOM 1719 O O . ASP A 1 239 ? -1.537 0.006 25.592 1.00 26.12 239 ASP A O 1
ATOM 1724 N N . ALA A 1 240 ? -1.825 -0.559 23.428 1.00 22.99 240 ALA A N 1
ATOM 1725 C CA . ALA A 1 240 ? -0.679 -1.489 23.392 1.00 20.76 240 ALA A CA 1
ATOM 1726 C C . ALA A 1 240 ? 0.650 -0.759 23.698 1.00 18.92 240 ALA A C 1
ATOM 1727 O O . ALA A 1 240 ? 1.450 -1.205 24.522 1.00 20.20 240 ALA A O 1
ATOM 1729 N N . VAL A 1 241 ? 0.868 0.382 23.056 1.00 18.66 241 VAL A N 1
ATOM 1730 C CA . VAL A 1 241 ? 2.056 1.173 23.296 1.00 18.57 241 VAL A CA 1
ATOM 1731 C C . VAL A 1 241 ? 2.144 1.490 24.828 1.00 21.24 241 VAL A C 1
ATOM 1732 O O . VAL A 1 241 ? 3.184 1.326 25.464 1.00 19.48 241 VAL A O 1
ATOM 1736 N N . PHE A 1 242 ? 1.055 1.962 25.426 1.00 22.14 242 PHE A N 1
ATOM 1737 C CA . PHE A 1 242 ? 1.132 2.270 26.821 1.00 22.22 242 PHE A CA 1
ATOM 1738 C C . PHE A 1 242 ? 1.384 0.969 27.649 1.00 22.85 242 PHE A C 1
ATOM 1739 O O . PHE A 1 242 ? 2.150 0.985 28.639 1.00 20.61 242 PHE A O 1
ATOM 1747 N N . ALA A 1 243 ? 0.761 -0.151 27.256 1.00 22.08 243 ALA A N 1
ATOM 1748 C CA . ALA A 1 243 ? 0.990 -1.408 27.986 1.00 22.58 243 ALA A CA 1
ATOM 1749 C C . ALA A 1 243 ? 2.528 -1.677 28.064 1.00 22.13 243 ALA A C 1
ATOM 1750 O O . ALA A 1 243 ? 3.051 -2.078 29.097 1.00 19.99 243 ALA A O 1
ATOM 1752 N N . HIS A 1 244 ? 3.249 -1.427 26.968 1.00 22.30 244 HIS A N 1
ATOM 1753 C CA . HIS A 1 244 ? 4.714 -1.651 26.974 1.00 21.53 244 HIS A CA 1
ATOM 1754 C C . HIS A 1 244 ? 5.413 -0.619 27.877 1.00 19.87 244 HIS A C 1
ATOM 1755 O O . HIS A 1 244 ? 6.363 -0.952 28.547 1.00 18.90 244 HIS A O 1
ATOM 1762 N N . VAL A 1 245 ? 4.968 0.647 27.853 1.00 20.98 245 VAL A N 1
ATOM 1763 C CA . VAL A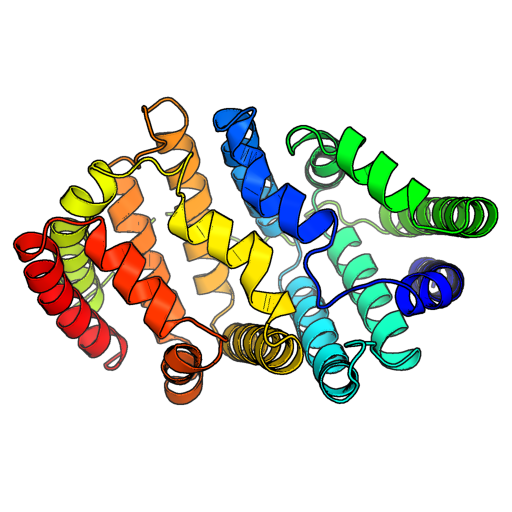 1 245 ? 5.550 1.706 28.715 1.00 21.07 245 VAL A CA 1
ATOM 1764 C C . VAL A 1 245 ? 5.415 1.182 30.149 1.00 21.53 245 VAL A C 1
ATOM 1765 O O . VAL A 1 245 ? 6.336 1.244 30.942 1.00 20.19 245 VAL A O 1
ATOM 1769 N N . ARG A 1 246 ? 4.258 0.653 30.491 1.00 22.75 246 ARG A N 1
ATOM 1770 C CA . ARG A 1 246 ? 4.138 0.145 31.861 1.00 26.33 246 ARG A CA 1
ATOM 1771 C C . ARG A 1 246 ? 5.080 -1.050 32.137 1.00 25.12 246 ARG A C 1
ATOM 1772 O O . ARG A 1 246 ? 5.747 -1.100 33.172 1.00 23.78 246 ARG A O 1
ATOM 1780 N N . ALA A 1 247 ? 5.147 -1.996 31.200 1.00 24.80 247 ALA A N 1
ATOM 1781 C CA . ALA A 1 247 ? 6.002 -3.188 31.364 1.00 25.33 247 ALA A CA 1
ATOM 1782 C C . ALA A 1 247 ? 7.483 -2.845 31.612 1.00 25.18 247 ALA A C 1
ATOM 1783 O O . ALA A 1 247 ? 8.145 -3.386 32.508 1.00 24.42 247 ALA A O 1
ATOM 1785 N N . ILE A 1 248 ? 7.994 -1.922 30.818 1.00 23.95 248 ILE A N 1
ATOM 1786 C CA . ILE A 1 248 ? 9.378 -1.528 30.934 1.00 22.06 248 ILE A CA 1
ATOM 1787 C C . ILE A 1 248 ? 9.662 -0.971 32.327 1.00 23.38 248 ILE A C 1
ATOM 1788 O O . ILE A 1 248 ? 10.662 -1.309 32.930 1.00 21.43 248 ILE A O 1
ATOM 1793 N N . LYS A 1 249 ? 8.784 -0.113 32.838 1.00 23.88 249 LYS A N 1
ATOM 1794 C CA . LYS A 1 249 ? 9.000 0.443 34.162 1.00 24.92 249 LYS A CA 1
ATOM 1795 C C . LYS A 1 249 ? 9.087 -0.718 35.141 1.00 23.56 249 LYS A C 1
ATOM 1796 O O . LYS A 1 249 ? 10.003 -0.760 35.973 1.00 22.62 249 LYS A O 1
ATOM 1802 N N . GLY A 1 250 ? 8.171 -1.679 35.029 1.00 20.59 250 GLY A N 1
ATOM 1803 C CA . GLY A 1 250 ? 8.252 -2.820 35.931 1.00 19.89 250 GLY A CA 1
ATOM 1804 C C . GLY A 1 250 ? 9.459 -3.722 35.684 1.00 21.22 250 GLY A C 1
ATOM 1805 O O . GLY A 1 250 ? 9.793 -4.597 36.543 1.00 22.07 250 GLY A O 1
ATOM 1806 N N . ALA A 1 251 ? 10.162 -3.510 34.558 1.00 18.17 251 ALA A N 1
ATOM 1807 C CA . ALA A 1 251 ? 11.294 -4.389 34.218 1.00 17.37 251 ALA A CA 1
ATOM 1808 C C . ALA A 1 251 ? 12.684 -3.854 34.421 1.00 17.85 251 ALA A C 1
ATOM 1809 O O . ALA A 1 251 ? 13.632 -4.643 34.530 1.00 18.12 251 ALA A O 1
ATOM 1811 N N . LEU A 1 252 ? 12.816 -2.520 34.483 1.00 20.88 252 LEU A N 1
ATOM 1812 C CA . LEU A 1 252 ? 14.116 -1.849 34.597 1.00 21.84 252 LEU A CA 1
ATOM 1813 C C . LEU A 1 252 ? 15.111 -2.271 35.674 1.00 22.96 252 LEU A C 1
ATOM 1814 O O . LEU A 1 252 ? 16.313 -2.210 35.469 1.00 22.88 252 LEU A O 1
ATOM 1819 N N . ASN A 1 253 ? 14.632 -2.676 36.834 1.00 23.92 253 ASN A N 1
ATOM 1820 C CA . ASN A 1 253 ? 15.573 -3.065 37.896 1.00 24.41 253 ASN A CA 1
ATOM 1821 C C . ASN A 1 253 ? 15.729 -4.581 37.986 1.00 22.41 253 ASN A C 1
ATOM 1822 O O . ASN A 1 253 ? 16.450 -5.048 38.831 1.00 23.14 253 ASN A O 1
ATOM 1827 N N . THR A 1 254 ? 15.052 -5.344 37.135 1.00 21.21 254 THR A N 1
ATOM 1828 C CA . THR A 1 254 ? 15.137 -6.801 37.189 1.00 21.21 254 THR A CA 1
ATOM 1829 C C . THR A 1 254 ? 16.243 -7.288 36.275 1.00 21.19 254 THR A C 1
ATOM 1830 O O . THR A 1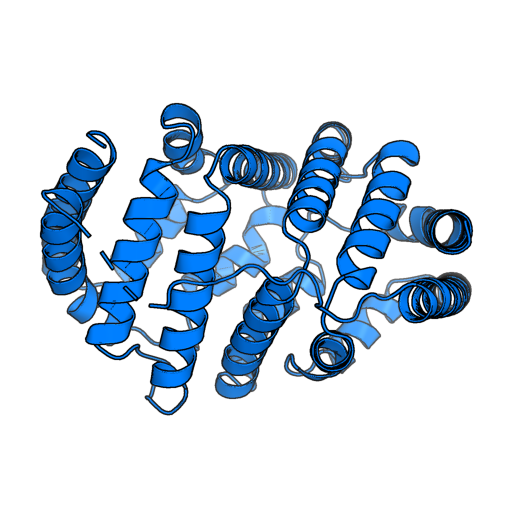 254 ? 16.382 -6.805 35.150 1.00 22.80 254 THR A O 1
ATOM 1834 N N . PRO A 1 255 ? 17.076 -8.219 36.741 1.00 21.04 255 PRO A N 1
ATOM 1835 C CA . PRO A 1 255 ? 18.152 -8.698 35.854 1.00 19.30 255 PRO A CA 1
ATOM 1836 C C . PRO A 1 255 ? 17.576 -9.193 34.521 1.00 20.90 255 PRO A C 1
ATOM 1837 O O . PRO A 1 255 ? 16.486 -9.811 34.478 1.00 20.21 255 PRO A O 1
ATOM 1841 N N . GLY A 1 256 ? 18.260 -8.851 33.428 1.00 19.88 256 GLY A N 1
ATOM 1842 C CA . GLY A 1 256 ? 17.809 -9.275 32.104 1.00 18.63 256 GLY A CA 1
ATOM 1843 C C . GLY A 1 256 ? 16.586 -8.567 31.575 1.00 17.68 256 GLY A C 1
ATOM 1844 O O . GLY A 1 256 ? 16.060 -8.948 30.531 1.00 18.82 256 GLY A O 1
ATOM 1845 N N . LEU A 1 257 ? 16.118 -7.564 32.307 1.00 15.99 257 LEU A N 1
ATOM 1846 C CA . LEU A 1 257 ? 14.956 -6.749 31.931 1.00 16.78 257 LEU A CA 1
ATOM 1847 C C . LEU A 1 257 ? 13.712 -7.583 31.688 1.00 15.93 257 LEU A C 1
ATOM 1848 O O . LEU A 1 257 ? 12.928 -7.343 30.768 1.00 18.53 257 LEU A O 1
ATOM 1853 N N . VAL A 1 258 ? 13.541 -8.564 32.559 1.00 17.57 258 VAL A N 1
ATOM 1854 C CA . VAL A 1 258 ? 12.421 -9.501 32.551 1.00 15.25 258 VAL A CA 1
ATOM 1855 C C . VAL A 1 258 ? 11.170 -8.859 33.161 1.00 16.93 258 VAL A C 1
ATOM 1856 O O . VAL A 1 258 ? 11.144 -8.472 34.328 1.00 14.55 258 VAL A O 1
ATOM 1860 N N . ALA A 1 259 ? 10.141 -8.762 32.353 1.00 15.93 259 ALA A N 1
ATOM 1861 C CA . ALA A 1 259 ? 8.878 -8.173 32.775 1.00 19.94 259 ALA A CA 1
ATOM 1862 C C . ALA A 1 259 ? 8.209 -8.866 33.953 1.00 22.47 259 ALA A C 1
ATOM 1863 O O . ALA A 1 259 ? 8.408 -10.063 34.188 1.00 20.84 259 ALA A O 1
ATOM 1865 N N . GLU A 1 260 ? 7.404 -8.093 34.681 1.00 25.30 260 GLU A N 1
ATOM 1866 C CA . GLU A 1 260 ? 6.602 -8.633 35.786 1.00 28.89 260 GLU A CA 1
ATOM 1867 C C . GLU A 1 260 ? 5.441 -9.423 35.134 1.00 26.91 260 GLU A C 1
ATOM 1868 O O . GLU A 1 260 ? 5.012 -9.115 34.031 1.00 25.90 260 GLU A O 1
ATOM 1874 N N . ARG A 1 261 ? 4.954 -10.447 35.806 1.00 26.05 261 ARG A N 1
ATOM 1875 C CA . ARG A 1 261 ? 3.869 -11.277 35.305 1.00 28.15 261 ARG A CA 1
ATOM 1876 C C . ARG A 1 261 ? 2.594 -10.533 34.816 1.00 28.77 261 ARG A C 1
ATOM 1877 O O . ARG A 1 261 ? 2.077 -10.807 33.718 1.00 26.80 261 ARG A O 1
ATOM 1885 N N . ASP A 1 262 ? 2.080 -9.610 35.636 1.00 28.89 262 ASP A N 1
ATOM 1886 C CA . ASP A 1 262 ? 0.875 -8.853 35.277 1.00 30.65 262 ASP A CA 1
ATOM 1887 C C . ASP A 1 262 ? 1.083 -7.925 34.074 1.00 28.26 262 ASP A C 1
ATOM 1888 O O . ASP A 1 262 ? 0.218 -7.800 33.189 1.00 29.72 262 ASP A O 1
ATOM 1893 N N . ASP A 1 263 ? 2.205 -7.232 34.078 1.00 25.98 263 ASP A N 1
ATOM 1894 C CA . ASP A 1 263 ? 2.563 -6.322 32.970 1.00 25.71 263 ASP A CA 1
ATOM 1895 C C . ASP A 1 263 ? 2.640 -7.087 31.641 1.00 23.47 263 ASP A C 1
ATOM 1896 O O . ASP A 1 263 ? 2.069 -6.660 30.631 1.00 24.22 263 ASP A O 1
ATOM 1901 N N . PHE A 1 264 ? 3.327 -8.232 31.674 1.00 22.85 264 PHE A N 1
ATOM 1902 C CA . PHE A 1 264 ? 3.493 -9.120 30.523 1.00 23.06 264 PHE A CA 1
ATOM 1903 C C . PHE A 1 264 ? 2.119 -9.545 29.943 1.00 23.27 264 PHE A C 1
ATOM 1904 O O . PHE A 1 264 ? 1.888 -9.513 28.732 1.00 22.17 264 PHE A O 1
ATOM 1912 N N . ALA A 1 265 ? 1.203 -9.940 30.818 1.00 23.10 265 ALA A N 1
ATOM 1913 C CA . ALA A 1 265 ? -0.148 -10.344 30.391 1.00 23.41 265 ALA A CA 1
ATOM 1914 C C . ALA A 1 265 ? -0.872 -9.182 29.735 1.00 23.35 265 ALA A C 1
ATOM 1915 O O . ALA A 1 265 ? -1.519 -9.337 28.673 1.00 23.49 265 ALA A O 1
ATOM 1917 N N . ARG A 1 266 ? -0.787 -8.021 30.382 1.00 23.81 266 ARG A N 1
ATOM 1918 C CA . ARG A 1 266 ? -1.436 -6.829 29.849 1.00 26.01 266 ARG A CA 1
ATOM 1919 C C . ARG A 1 266 ? -0.890 -6.491 28.453 1.00 24.25 266 ARG A C 1
ATOM 1920 O O . ARG A 1 266 ? -1.651 -6.135 27.561 1.00 21.88 266 ARG A O 1
ATOM 1928 N N . VAL A 1 267 ? 0.425 -6.642 28.256 1.00 23.34 267 VAL A N 1
ATOM 1929 C CA . VAL A 1 267 ? 1.013 -6.395 26.931 1.00 21.52 267 VAL A CA 1
ATOM 1930 C C . VAL A 1 267 ? 0.446 -7.365 25.902 1.00 22.48 267 VAL A C 1
ATOM 1931 O O . VAL A 1 267 ? 0.039 -6.948 24.806 1.00 24.06 267 VAL A O 1
ATOM 1935 N N . ASN A 1 268 ? 0.393 -8.650 26.221 1.00 22.52 268 ASN A N 1
ATOM 1936 C CA . ASN A 1 268 ? -0.119 -9.589 25.222 1.00 24.68 268 ASN A CA 1
ATOM 1937 C C . ASN A 1 268 ? -1.599 -9.368 24.910 1.00 25.97 268 ASN A C 1
ATOM 1938 O O . ASN A 1 268 ? -2.044 -9.569 23.770 1.00 25.59 268 ASN A O 1
ATOM 1943 N N . LEU A 1 269 ? -2.378 -8.982 25.911 1.00 25.57 269 LEU A N 1
ATOM 1944 C CA . LEU A 1 269 ? -3.802 -8.778 25.651 1.00 27.19 269 LEU A CA 1
ATOM 1945 C C . LEU A 1 269 ? -3.987 -7.549 24.757 1.00 27.82 269 LEU A C 1
ATOM 1946 O O . LEU A 1 269 ? -4.780 -7.558 23.806 1.00 28.53 269 LEU A O 1
ATOM 1951 N N . ALA A 1 270 ? -3.246 -6.494 25.080 1.00 27.26 270 ALA A N 1
ATOM 1952 C CA . ALA A 1 270 ? -3.308 -5.253 24.342 1.00 26.31 270 ALA A CA 1
ATOM 1953 C C . ALA A 1 270 ? -2.871 -5.489 22.900 1.00 25.85 270 ALA A C 1
ATOM 1954 O O . ALA A 1 270 ? -3.478 -4.948 21.985 1.00 27.72 270 ALA A O 1
ATOM 1956 N N . LEU A 1 271 ? -1.850 -6.312 22.674 1.00 24.57 271 LEU A N 1
ATOM 1957 C CA . LEU A 1 271 ? -1.433 -6.603 21.303 1.00 22.62 271 LEU A CA 1
ATOM 1958 C C . LEU A 1 271 ? -2.499 -7.423 20.571 1.00 22.26 271 LEU A C 1
ATOM 1959 O O . LEU A 1 271 ? -2.810 -7.167 19.420 1.00 24.05 271 LEU A O 1
ATOM 1964 N N . ALA A 1 272 ? -3.010 -8.455 21.230 1.00 23.74 272 ALA A N 1
ATOM 1965 C CA . ALA A 1 272 ? -4.042 -9.298 20.664 1.00 24.26 272 ALA A CA 1
ATOM 1966 C C . ALA A 1 272 ? -5.173 -8.392 20.108 1.00 25.29 272 ALA A C 1
ATOM 1967 O O . ALA A 1 272 ? -5.579 -8.496 18.932 1.00 27.00 272 ALA A O 1
ATOM 1969 N N . LYS A 1 273 ? -5.665 -7.491 20.944 1.00 26.88 273 LYS A N 1
ATOM 1970 C CA . LYS A 1 273 ? -6.706 -6.543 20.545 1.00 28.09 273 LYS A CA 1
ATOM 1971 C C . LYS A 1 273 ? -6.244 -5.654 19.380 1.00 26.85 273 LYS A C 1
ATOM 1972 O O . LYS A 1 273 ? -6.994 -5.437 18.402 1.00 26.31 273 LYS A O 1
ATOM 1978 N N . MET A 1 274 ? -5.006 -5.159 19.445 1.00 23.31 274 MET A N 1
ATOM 1979 C CA . MET A 1 274 ? -4.546 -4.323 18.355 1.00 23.13 274 MET A CA 1
ATOM 1980 C C . MET A 1 274 ? -4.443 -5.138 17.068 1.00 24.59 274 MET A C 1
ATOM 1981 O O . MET A 1 274 ? -4.799 -4.664 15.983 1.00 25.97 274 MET A O 1
ATOM 1986 N N . ILE A 1 275 ? -3.981 -6.375 17.154 1.00 23.78 275 ILE A N 1
ATOM 1987 C CA . ILE A 1 275 ? -3.876 -7.153 15.923 1.00 24.78 275 ILE A CA 1
ATOM 1988 C C . ILE A 1 275 ? -5.279 -7.521 15.397 1.00 25.49 275 ILE A C 1
ATOM 1989 O O . ILE A 1 275 ? -5.483 -7.669 14.204 1.00 26.43 275 ILE A O 1
ATOM 1994 N N . ALA A 1 276 ? -6.244 -7.660 16.290 1.00 26.75 276 ALA A N 1
ATOM 1995 C CA . ALA A 1 276 ? -7.574 -8.015 15.838 1.00 29.01 276 ALA A CA 1
ATOM 1996 C C . ALA A 1 276 ? -8.113 -6.935 14.914 1.00 30.66 276 ALA A C 1
ATOM 1997 O O . ALA A 1 276 ? -8.906 -7.218 14.024 1.00 31.98 276 ALA A O 1
ATOM 1999 N N . THR A 1 277 ? -7.644 -5.707 15.096 1.00 30.75 277 THR A N 1
ATOM 2000 C CA . THR A 1 277 ? -8.114 -4.594 14.292 1.00 30.59 277 THR A CA 1
ATOM 2001 C C . THR A 1 277 ? -7.402 -4.322 12.963 1.00 30.70 277 THR A C 1
ATOM 2002 O O . THR A 1 277 ? -7.789 -3.405 12.235 1.00 30.17 277 THR A O 1
ATOM 2006 N N . ALA A 1 278 ? -6.377 -5.110 12.650 1.00 29.55 278 ALA A N 1
ATOM 2007 C CA . ALA A 1 278 ? -5.639 -4.971 11.397 1.00 29.40 278 ALA A CA 1
ATOM 2008 C C . ALA A 1 278 ? -6.252 -5.749 10.231 1.00 30.80 278 ALA A C 1
ATOM 2009 O O . ALA A 1 278 ? -7.057 -6.667 10.409 1.00 29.82 278 ALA A O 1
ATOM 2011 N N . ASP A 1 279 ? -5.825 -5.415 9.022 1.00 31.57 279 ASP A N 1
ATOM 2012 C CA . ASP A 1 279 ? -6.252 -6.177 7.866 1.00 32.68 279 ASP A CA 1
ATOM 2013 C C . ASP A 1 279 ? -5.524 -7.486 8.125 1.00 32.33 279 ASP A C 1
ATOM 2014 O O . ASP A 1 279 ? -4.315 -7.492 8.226 1.00 30.76 279 ASP A O 1
ATOM 2019 N N . PRO A 1 280 ? -6.262 -8.597 8.250 1.00 32.17 280 PRO A N 1
ATOM 2020 C CA . PRO A 1 280 ? -5.812 -9.968 8.510 1.00 31.07 280 PRO A CA 1
ATOM 2021 C C . PRO A 1 280 ? -4.839 -10.575 7.514 1.00 31.74 280 PRO A C 1
ATOM 2022 O O . PRO A 1 280 ? -3.836 -11.219 7.910 1.00 30.50 280 PRO A O 1
ATOM 2026 N N . ALA A 1 281 ? -5.133 -10.415 6.221 1.00 30.38 281 ALA A N 1
ATOM 2027 C CA . ALA A 1 281 ? -4.257 -10.994 5.216 1.00 31.55 281 ALA A CA 1
ATOM 2028 C C . ALA A 1 281 ? -2.964 -10.197 5.204 1.00 30.82 281 ALA A C 1
ATOM 2029 O O . ALA A 1 281 ? -1.891 -10.773 5.076 1.00 32.38 281 ALA A O 1
ATOM 2031 N N . LYS A 1 282 ? -3.063 -8.886 5.359 1.00 29.60 282 LYS A N 1
ATOM 2032 C CA . LYS A 1 282 ? -1.872 -8.079 5.358 1.00 30.23 282 LYS A CA 1
ATOM 2033 C C . LYS A 1 282 ? -1.026 -8.361 6.581 1.00 30.32 282 LYS A C 1
ATOM 2034 O O . LYS A 1 282 ? 0.183 -8.500 6.454 1.00 30.57 282 LYS A O 1
ATOM 2040 N N . PHE A 1 283 ? -1.654 -8.475 7.746 1.00 27.98 283 PHE A N 1
ATOM 2041 C CA . PHE A 1 283 ? -0.900 -8.748 8.951 1.00 29.26 283 PHE A CA 1
ATOM 2042 C C . PHE A 1 283 ? -0.226 -10.103 8.814 1.00 28.63 283 PHE A C 1
ATOM 2043 O O . PHE A 1 283 ? 1.006 -10.216 8.924 1.00 27.18 283 PHE A O 1
ATOM 2051 N N . LYS A 1 284 ? -1.034 -11.113 8.529 1.00 28.71 284 LYS A N 1
ATOM 2052 C CA . LYS A 1 284 ? -0.530 -12.456 8.356 1.00 28.36 284 LYS A CA 1
ATOM 2053 C C . LYS A 1 284 ? 0.691 -12.513 7.459 1.00 27.65 284 LYS A C 1
ATOM 2054 O O . LYS A 1 284 ? 1.668 -13.224 7.755 1.00 26.34 284 LYS A O 1
ATOM 2060 N N . ALA A 1 285 ? 0.611 -11.773 6.357 1.00 26.65 285 ALA A N 1
ATOM 2061 C CA . ALA A 1 285 ? 1.669 -11.741 5.368 1.00 26.22 285 ALA A CA 1
ATOM 2062 C C . ALA A 1 285 ? 3.014 -11.185 5.847 1.00 24.95 285 ALA A C 1
ATOM 2063 O O . ALA A 1 285 ? 4.021 -11.439 5.218 1.00 24.63 285 ALA A O 1
ATOM 2065 N N . LEU A 1 286 ? 3.042 -10.417 6.933 1.00 26.15 286 LEU A N 1
ATOM 2066 C CA . LEU A 1 286 ? 4.316 -9.877 7.395 1.00 26.82 286 LEU A CA 1
ATOM 2067 C C . LEU A 1 286 ? 5.282 -11.014 7.762 1.00 27.79 286 LEU A C 1
ATOM 2068 O O . LEU A 1 286 ? 6.521 -10.864 7.672 1.00 27.56 286 LEU A O 1
ATOM 2073 N N . LEU A 1 287 ? 4.717 -12.161 8.136 1.00 26.89 287 LEU A N 1
ATOM 2074 C CA . LEU A 1 287 ? 5.536 -13.294 8.475 1.00 27.71 287 LEU A CA 1
ATOM 2075 C C . LEU A 1 287 ? 6.580 -13.543 7.390 1.00 28.90 287 LEU A C 1
ATOM 2076 O O . LEU A 1 287 ? 7.739 -13.879 7.697 1.00 29.16 287 LEU A O 1
ATOM 2081 N N . THR A 1 288 ? 6.222 -13.362 6.122 1.00 27.99 288 THR A N 1
ATOM 2082 C CA . THR A 1 288 ? 7.222 -13.646 5.090 1.00 28.72 288 THR A CA 1
ATOM 2083 C C . THR A 1 288 ? 7.705 -12.405 4.361 1.00 28.21 288 THR A C 1
ATOM 2084 O O . THR A 1 288 ? 8.258 -12.521 3.285 1.00 26.59 288 THR A O 1
ATOM 2088 N N . ALA A 1 289 ? 7.553 -11.237 4.989 1.00 26.39 289 ALA A N 1
ATOM 2089 C CA . ALA A 1 289 ? 7.931 -9.981 4.364 1.00 23.99 289 ALA A CA 1
ATOM 2090 C C . ALA A 1 289 ? 9.357 -9.543 4.529 1.00 22.92 289 ALA A C 1
ATOM 2091 O O . ALA A 1 289 ? 9.866 -8.859 3.671 1.00 23.75 289 ALA A O 1
ATOM 2093 N N . PHE A 1 290 ? 10.008 -9.909 5.624 1.00 21.76 290 PHE A N 1
ATOM 2094 C CA . PHE A 1 290 ? 11.390 -9.484 5.856 1.00 22.22 290 PHE A CA 1
ATOM 2095 C C . PHE A 1 290 ? 12.450 -10.490 5.399 1.00 22.17 290 PHE A C 1
ATOM 2096 O O . PHE A 1 290 ? 12.240 -11.690 5.422 1.00 23.45 290 PHE A O 1
ATOM 2104 N N . PRO A 1 291 ? 13.612 -9.998 4.971 1.00 24.02 291 PRO A N 1
ATOM 2105 C CA . PRO A 1 291 ? 14.628 -10.976 4.542 1.00 23.31 291 PRO A CA 1
ATOM 2106 C C . PRO A 1 291 ? 15.216 -11.725 5.749 1.00 23.39 291 PRO A C 1
ATOM 2107 O O . PRO A 1 291 ? 15.319 -11.163 6.824 1.00 22.39 291 PRO A O 1
ATOM 2111 N N . GLY A 1 292 ? 15.535 -13.002 5.553 1.00 22.87 292 GLY A N 1
ATOM 2112 C CA . GLY A 1 292 ? 16.090 -13.839 6.607 1.00 24.92 292 GLY A CA 1
ATOM 2113 C C . GLY A 1 292 ? 15.250 -14.085 7.865 1.00 25.81 292 GLY A C 1
ATOM 2114 O O . GLY A 1 292 ? 15.785 -14.452 8.875 1.00 26.19 292 GLY A O 1
ATOM 2115 N N . ASN A 1 293 ? 13.939 -13.907 7.832 1.00 26.60 293 ASN A N 1
ATOM 2116 C CA . ASN A 1 293 ? 13.181 -14.125 9.045 1.00 26.88 293 ASN A CA 1
ATOM 2117 C C . ASN A 1 293 ? 13.074 -15.566 9.491 1.00 26.92 293 ASN A C 1
ATOM 2118 O O . ASN A 1 293 ? 13.098 -15.829 10.676 1.00 26.41 293 ASN A O 1
ATOM 2123 N N . ALA A 1 294 ? 12.951 -16.495 8.544 1.00 26.94 294 ALA A N 1
ATOM 2124 C CA . ALA A 1 294 ? 12.849 -17.906 8.891 1.00 26.83 294 ALA A CA 1
ATOM 2125 C C . ALA A 1 294 ? 14.092 -18.342 9.623 1.00 25.02 294 ALA A C 1
ATOM 2126 O O . ALA A 1 294 ? 14.000 -19.080 10.581 1.00 26.03 294 ALA A O 1
ATOM 2128 N N . ASP A 1 295 ? 15.252 -17.901 9.157 1.00 24.04 295 ASP A N 1
ATOM 2129 C CA . ASP A 1 295 ? 16.492 -18.265 9.786 1.00 23.82 295 ASP A CA 1
ATOM 2130 C C . ASP A 1 295 ? 16.617 -17.597 11.145 1.00 23.27 295 ASP A C 1
ATOM 2131 O O . ASP A 1 295 ? 17.231 -18.138 12.029 1.00 20.70 295 ASP A O 1
ATOM 2136 N N . LEU A 1 296 ? 16.069 -16.393 11.291 1.00 22.16 296 LEU A N 1
ATOM 2137 C CA . LEU A 1 296 ? 16.115 -15.726 12.581 1.00 21.73 296 LEU A CA 1
ATOM 2138 C C . LEU A 1 296 ? 15.255 -16.485 13.578 1.00 20.66 296 LEU A C 1
ATOM 2139 O O . LEU A 1 296 ? 15.681 -16.701 14.698 1.00 19.49 296 LEU A O 1
ATOM 2144 N N . GLN A 1 297 ? 14.056 -16.885 13.175 1.00 19.28 297 GLN A N 1
ATOM 2145 C CA . GLN A 1 297 ? 13.201 -17.634 14.082 1.00 22.01 297 GLN A CA 1
ATOM 2146 C C . GLN A 1 297 ? 13.794 -18.989 14.500 1.00 22.71 297 GLN A C 1
ATOM 2147 O O . GLN A 1 297 ? 13.586 -19.398 15.653 1.00 23.56 297 GLN A O 1
ATOM 2153 N N . MET A 1 298 ? 14.499 -19.699 13.597 1.00 23.31 298 MET A N 1
ATOM 2154 C CA . MET A 1 298 ? 15.136 -20.973 13.981 1.00 24.29 298 MET A CA 1
ATOM 2155 C C . MET A 1 298 ? 16.199 -20.666 15.050 1.00 22.70 298 MET A C 1
ATOM 2156 O O . MET A 1 298 ? 16.289 -21.336 16.051 1.00 23.43 298 MET A O 1
ATOM 2161 N N . ALA A 1 299 ? 17.025 -19.659 14.839 1.00 22.62 299 ALA A N 1
ATOM 2162 C CA . ALA A 1 299 ? 18.031 -19.321 15.843 1.00 23.50 299 ALA A CA 1
ATOM 2163 C C . ALA A 1 299 ? 17.388 -18.897 17.215 1.00 24.09 299 ALA A C 1
ATOM 2164 O O . ALA A 1 299 ? 17.865 -19.286 18.282 1.00 24.55 299 ALA A O 1
ATOM 2166 N N . LEU A 1 300 ? 16.308 -18.107 17.200 1.00 22.72 300 LEU A N 1
ATOM 2167 C CA . LEU A 1 300 ? 15.632 -17.729 18.452 1.00 22.59 300 LEU A CA 1
ATOM 2168 C C . LEU A 1 300 ? 15.107 -19.027 19.127 1.00 24.32 300 LEU A C 1
ATOM 2169 O O . LEU A 1 300 ? 15.318 -19.252 20.343 1.00 23.42 300 LEU A O 1
ATOM 2174 N N . PHE A 1 301 ? 14.450 -19.885 18.332 1.00 24.90 301 PHE A N 1
ATOM 2175 C CA . PHE A 1 301 ? 13.945 -21.197 18.802 1.00 25.29 301 PHE A CA 1
ATOM 2176 C C . PHE A 1 301 ? 15.102 -22.061 19.388 1.00 26.80 301 PHE A C 1
ATOM 2177 O O . PHE A 1 301 ? 14.926 -22.718 20.404 1.00 25.97 301 PHE A O 1
ATOM 2185 N N . ALA A 1 302 ? 16.274 -22.058 18.742 1.00 26.53 302 ALA A N 1
ATOM 2186 C CA . ALA A 1 302 ? 17.396 -22.837 19.235 1.00 27.07 302 ALA A CA 1
ATOM 2187 C C . ALA A 1 302 ? 17.885 -22.366 20.601 1.00 28.41 302 ALA A C 1
ATOM 2188 O O . ALA A 1 302 ? 18.576 -23.099 21.274 1.00 28.16 302 ALA A O 1
ATOM 2190 N N . ALA A 1 303 ? 17.554 -21.141 21.009 1.00 27.96 303 ALA A N 1
ATOM 2191 C CA . ALA A 1 303 ? 17.995 -20.674 22.308 1.00 26.43 303 ALA A CA 1
ATOM 2192 C C . ALA A 1 303 ? 16.988 -21.005 23.416 1.00 26.70 303 ALA A C 1
ATOM 2193 O O . ALA A 1 303 ? 17.251 -20.750 24.596 1.00 27.47 303 ALA A O 1
ATOM 2195 N N . ASN A 1 304 ? 15.830 -21.548 23.049 1.00 25.35 304 ASN A N 1
ATOM 2196 C CA . ASN A 1 304 ? 14.806 -21.875 24.018 1.00 24.70 304 ASN A CA 1
ATOM 2197 C C . ASN A 1 304 ? 14.698 -23.381 24.323 1.00 25.27 304 ASN A C 1
ATOM 2198 O O . ASN A 1 304 ? 15.202 -24.204 23.589 1.00 23.12 304 ASN A O 1
ATOM 2203 N N . ASN A 1 305 ? 14.029 -23.721 25.413 1.00 26.07 305 ASN A N 1
ATOM 2204 C CA . ASN A 1 305 ? 13.782 -25.115 25.779 1.00 28.32 305 ASN A CA 1
ATOM 2205 C C . ASN A 1 305 ? 12.806 -25.613 24.698 1.00 29.36 305 ASN A C 1
ATOM 2206 O O . ASN A 1 305 ? 11.713 -25.081 24.525 1.00 27.58 305 ASN A O 1
ATOM 2211 N N . PRO A 1 306 ? 13.215 -26.633 23.940 1.00 30.36 306 PRO A N 1
ATOM 2212 C CA . PRO A 1 306 ? 12.401 -27.201 22.865 1.00 33.17 306 PRO A CA 1
ATOM 2213 C C . PRO A 1 306 ? 10.969 -27.482 23.270 1.00 35.26 306 PRO A C 1
ATOM 2214 O O . PRO A 1 306 ? 10.014 -27.048 22.595 1.00 36.27 306 PRO A O 1
ATOM 2218 N N . GLU A 1 307 ? 10.830 -28.225 24.356 1.00 35.20 307 GLU A N 1
ATOM 2219 C CA . GLU A 1 307 ? 9.521 -28.597 24.881 1.00 37.59 307 GLU A CA 1
ATOM 2220 C C . GLU A 1 307 ? 8.602 -27.419 25.119 1.00 36.75 307 GLU A C 1
ATOM 2221 O O . GLU A 1 307 ? 7.503 -27.339 24.567 1.00 36.81 307 GLU A O 1
ATOM 2227 N N . GLN A 1 308 ? 9.048 -26.533 25.999 1.00 35.33 308 GLN A N 1
ATOM 2228 C CA . GLN A 1 308 ? 8.272 -25.377 26.371 1.00 33.99 308 GLN A CA 1
ATOM 2229 C C . GLN A 1 308 ? 7.895 -24.522 25.179 1.00 31.63 308 GLN A C 1
ATOM 2230 O O . GLN A 1 308 ? 6.790 -24.028 25.144 1.00 32.03 308 GLN A O 1
ATOM 2236 N N . ALA A 1 309 ? 8.774 -24.381 24.185 1.00 28.73 309 ALA A N 1
ATOM 2237 C CA . ALA A 1 309 ? 8.450 -23.552 23.026 1.00 27.24 309 ALA A CA 1
ATOM 2238 C C . ALA A 1 309 ? 7.358 -24.172 22.173 1.00 28.22 309 ALA A C 1
ATOM 2239 O O . ALA A 1 309 ? 6.480 -23.476 21.686 1.00 26.06 309 ALA A O 1
ATOM 2241 N N . LYS A 1 310 ? 7.441 -25.485 21.966 1.00 30.49 310 LYS A N 1
ATOM 2242 C CA . LYS A 1 310 ? 6.425 -26.206 21.210 1.00 30.38 310 LYS A CA 1
ATOM 2243 C C . LYS A 1 310 ? 5.113 -26.126 21.953 1.00 29.20 310 LYS A C 1
ATOM 2244 O O . LYS A 1 310 ? 4.080 -25.910 21.357 1.00 28.20 310 LYS A O 1
ATOM 2250 N N . ALA A 1 311 ? 5.158 -26.278 23.269 1.00 29.47 311 ALA A N 1
ATOM 2251 C CA . ALA A 1 311 ? 3.939 -26.191 24.075 1.00 28.86 311 ALA A CA 1
ATOM 2252 C C . ALA A 1 311 ? 3.319 -24.775 23.980 1.00 29.32 311 ALA A C 1
ATOM 2253 O O . ALA A 1 311 ? 2.084 -24.614 23.957 1.00 29.25 311 ALA A O 1
ATOM 2255 N N . ALA A 1 312 ? 4.188 -23.767 23.918 1.00 25.71 312 ALA A N 1
ATOM 2256 C CA . ALA A 1 312 ? 3.760 -22.397 23.832 1.00 26.01 312 ALA A CA 1
ATOM 2257 C C . ALA A 1 312 ? 3.135 -22.133 22.462 1.00 26.28 312 ALA A C 1
ATOM 2258 O O . ALA A 1 312 ? 2.115 -21.441 22.364 1.00 23.96 312 ALA A O 1
ATOM 2260 N N . TYR A 1 313 ? 3.747 -22.682 21.411 1.00 26.43 313 TYR A N 1
ATOM 2261 C CA . TYR A 1 313 ? 3.223 -22.520 20.059 1.00 27.32 313 TYR A CA 1
ATOM 2262 C C . TYR A 1 313 ? 1.757 -22.965 20.016 1.00 29.17 313 TYR A C 1
ATOM 2263 O O . TYR A 1 313 ? 0.923 -22.350 19.316 1.00 29.34 313 TYR A O 1
ATOM 2272 N N . GLU A 1 314 ? 1.424 -24.031 20.744 1.00 28.39 314 GLU A N 1
ATOM 2273 C CA . GLU A 1 314 ? 0.036 -24.441 20.728 1.00 30.67 314 GLU A CA 1
ATOM 2274 C C . GLU A 1 314 ? -0.815 -23.301 21.293 1.00 30.35 314 GLU A C 1
ATOM 2275 O O . GLU A 1 314 ? -1.841 -22.964 20.698 1.00 30.43 314 GLU A O 1
ATOM 2281 N N . THR A 1 315 ? -0.414 -22.683 22.406 1.00 27.99 315 THR A N 1
ATOM 2282 C CA . THR A 1 315 ? -1.230 -21.571 22.901 1.00 28.28 315 THR A CA 1
ATOM 2283 C C . THR A 1 315 ? -1.222 -20.444 21.874 1.00 27.65 315 THR A C 1
ATOM 2284 O O . THR A 1 315 ? -2.242 -19.770 21.704 1.00 27.73 315 THR A O 1
ATOM 2288 N N . PHE A 1 316 ? -0.095 -20.247 21.183 1.00 26.08 316 PHE A N 1
ATOM 2289 C CA . PHE A 1 316 ? -0.002 -19.167 20.176 1.00 27.54 316 PHE A CA 1
ATOM 2290 C C . PHE A 1 316 ? -1.041 -19.413 19.060 1.00 28.48 316 PHE A C 1
ATOM 2291 O O . PHE A 1 316 ? -1.775 -18.502 18.703 1.00 27.04 316 PHE A O 1
ATOM 2299 N N . VAL A 1 317 ? -1.108 -20.639 18.522 1.00 28.57 317 VAL A N 1
ATOM 2300 C CA . VAL A 1 317 ? -2.111 -20.937 17.506 1.00 29.43 317 VAL A CA 1
ATOM 2301 C C . VAL A 1 317 ? -3.519 -20.678 18.083 1.00 28.74 317 VAL A C 1
ATOM 2302 O O . VAL A 1 317 ? -4.362 -20.091 17.431 1.00 30.34 317 VAL A O 1
ATOM 2306 N N . ALA A 1 318 ? -3.770 -21.089 19.305 1.00 28.67 318 ALA A N 1
ATOM 2307 C CA . ALA A 1 318 ? -5.094 -20.871 19.899 1.00 30.14 318 ALA A CA 1
ATOM 2308 C C . ALA A 1 318 ? -5.465 -19.390 19.954 1.00 29.20 318 ALA A C 1
ATOM 2309 O O . ALA A 1 318 ? -6.602 -19.023 19.693 1.00 28.96 318 ALA A O 1
ATOM 2311 N N . LEU A 1 319 ? -4.500 -18.548 20.299 1.00 29.17 319 LEU A N 1
ATOM 2312 C CA . LEU A 1 319 ? -4.740 -17.106 20.386 1.00 28.44 319 LEU A CA 1
ATOM 2313 C C . LEU A 1 319 ? -4.969 -16.545 18.967 1.00 28.76 319 LEU A C 1
ATOM 2314 O O . LEU A 1 319 ? -5.883 -15.757 18.742 1.00 27.45 319 LEU A O 1
ATOM 2319 N N . THR A 1 320 ? -4.139 -16.950 18.021 1.00 29.01 320 THR A N 1
ATOM 2320 C CA . THR A 1 320 ? -4.304 -16.490 16.648 1.00 33.91 320 THR A CA 1
ATOM 2321 C C . THR A 1 320 ? -5.766 -16.658 16.159 1.00 35.33 320 THR A C 1
ATOM 2322 O O . THR A 1 320 ? -6.332 -15.748 15.531 1.00 37.11 320 THR A O 1
ATOM 2326 N N . SER A 1 321 ? -6.369 -17.806 16.462 1.00 35.89 321 SER A N 1
ATOM 2327 C CA . SER A 1 321 ? -7.765 -18.109 16.097 1.00 35.74 321 SER A CA 1
ATOM 2328 C C . SER A 1 321 ? -8.803 -17.242 16.813 1.00 35.06 321 SER A C 1
ATOM 2329 O O . SER A 1 321 ? -9.758 -16.774 16.204 1.00 34.74 321 SER A O 1
ATOM 2332 N N . ALA A 1 322 ? -8.631 -17.053 18.115 1.00 35.30 322 ALA A N 1
ATOM 2333 C CA . ALA A 1 322 ? -9.549 -16.210 18.895 1.00 35.24 322 ALA A CA 1
ATOM 2334 C C . ALA A 1 322 ? -9.536 -14.802 18.309 1.00 35.56 322 ALA A C 1
ATOM 2335 O O . ALA A 1 322 ? -10.575 -14.194 18.078 1.00 35.93 322 ALA A O 1
ATOM 2337 N N . VAL A 1 323 ? -8.342 -14.292 18.045 1.00 35.21 323 VAL A N 1
ATOM 2338 C CA . VAL A 1 323 ? -8.200 -12.963 17.452 1.00 35.14 323 VAL A CA 1
ATOM 2339 C C . VAL A 1 323 ? -8.859 -12.926 16.066 1.00 36.14 323 VAL A C 1
ATOM 2340 O O . VAL A 1 323 ? -9.598 -11.996 15.753 1.00 37.33 323 VAL A O 1
ATOM 2344 N N . ALA A 1 324 ? -8.593 -13.922 15.231 1.00 37.00 324 ALA A N 1
ATOM 2345 C CA . ALA A 1 324 ? -9.216 -13.939 13.919 1.00 39.14 324 ALA A CA 1
ATOM 2346 C C . ALA A 1 324 ? -10.740 -13.877 14.081 1.00 41.65 324 ALA A C 1
ATOM 2347 O O . ALA A 1 324 ? -11.425 -13.299 13.236 1.00 40.80 324 ALA A O 1
ATOM 2349 N N .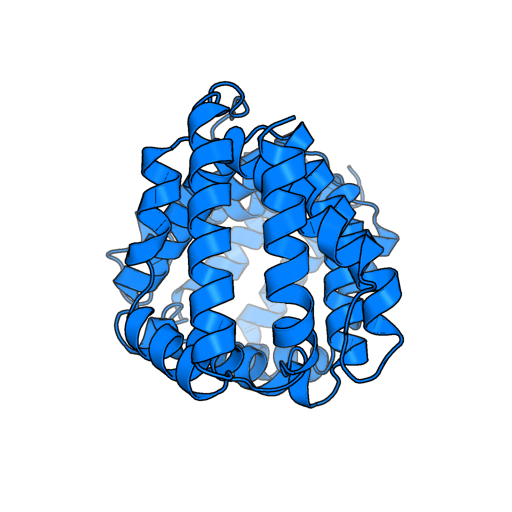 SER A 1 325 ? -11.267 -14.486 15.149 1.00 43.81 325 SER A N 1
ATOM 2350 C CA . SER A 1 325 ? -12.705 -14.432 15.418 1.00 45.64 325 SER A CA 1
ATOM 2351 C C . SER A 1 325 ? -12.946 -13.251 16.334 1.00 46.19 325 SER A C 1
ATOM 2352 O O . SER A 1 325 ? -13.117 -13.431 17.524 1.00 48.55 325 SER A O 1
ATOM 2355 N N . SER A 1 326 ? -12.946 -12.043 15.803 1.00 46.76 326 SER A N 1
ATOM 2356 C CA . SER A 1 326 ? -13.175 -10.879 16.648 1.00 47.16 326 SER A CA 1
ATOM 2357 C C . SER A 1 326 ? -12.958 -9.604 15.840 1.00 47.03 326 SER A C 1
ATOM 2358 O O . SER A 1 326 ? -12.838 -9.755 14.608 1.00 47.51 326 SER A O 1
#

Secondary structure (DSSP, 8-state):
-HHHHHHHHHHHHHHHHHTTS-TTS--HHHHHHHHHHHH-HHHHHHHHHHHHHHHTTS-HHHHHHHHHHHHHHHHHHTTSTT-PPPHHHHHHHHHHHHHHHHTS-HHHHHHGGGTSTTHHHHHHHHHHTS-HHHHHHHHHHHHHHHHHHHHH--TTTTPPP-----HHHHHHHHHHHHHHHHHTTS-TT--HHHHHHHHHHHHH-HHHHHHHHHHHHHHHHHS-HHHHHHHHHHHHHHHHHHTTSGGGPPPHHHHHHHHHHHHHHHHTS-HHHHHHGGGTSTTHHHHHHHHHHTS-HHHHHHHHHHHHHHHHHHH--

Nearest PDB structures (foldseek):
  2c9e-assembly1_A  TM=1.003E+00  e=4.194E-45  Amphidinium carterae
  1ppr-assembly1_O  TM=8.814E-01  e=1.769E-14  Amphidinium carterae
  8ov5-assembly1_O  TM=8.816E-01  e=2.331E-14  Amphidinium carterae
  8ufd-assembly1_A  TM=1.992E-01  e=5.269E+00  Mycobacterium tuberculosis
  9b3o-assembly1_A  TM=1.377E-01  e=6.332E+00  Staphylococcus aureus

Sequence (317 aa):
DAIADASKRFSDATYPIAEKFDWGGSSAIAKYIADASAGNPRQAALAVEKLLEVGLTMDPKLVRAAVEAHSKALDSAKKNAKLMASKEDFAAVNEALARMIASADKQKFAALRTAFPESRELQGKLFAGNNAFEAEKAYDSFKALTSAVRDASINGAKAPVIAEDGPVGRAAKKFSEATYPIMDKLDWGKSPEISKYIETASAKNPKMMADGIDKTLEVALTMNQNAINDAVFAHVRAIKGALNTPGLVAERDDFARVNLALAKMIATADPAKFKALLTAFPGNADLQMALFAANNPEQAKAAYETFVALTSAVASS

B-factor: mean 28.64, std 9.08, range [11.71, 72.83]

Organism: Amphidinium carterae (NCBI:txid2961)

Radius of gyration: 20.4 Å; Cα contacts (8 Å, |Δi|>4): 437; chains: 1; bounding box: 47×58×45 Å

Foldseek 3Di:
DLLLVLLLVLLVLCLVQLQVDQPQFLDLVLLCVLCQLVVPLLLQLVLVLLVLVQVLLWAVVLVLQLLVLLLVQQVQQLVDPSSRGDSVSSSSNSSSVLQRNLRTQVVSVVVSVPRTPPVVVSVVRSCVPGDVVSVVSSVVSVVSSVVSSPVSHPNSPNRDDADLPDLLNVLLLVLLVLCLVFLVVAQQSDDVLVSVCSSGFRNVPVSLASQLVSLVSVQLSQWDVNLVSHLSVLVSVQQVQQSVPGSSRGDSVSSSSNSSSVLNRNLRTDVVSVVVSCPRGPCNVVSVVVSCVVTDVVSVVVSVVSVVSSVVVSPVD